Protein AF-A0AAD3H7G4-F1 (afdb_monomer_lite)

pLDDT: mean 79.3, std 11.31, range [32.84, 91.38]

Radius of gyration: 21.78 Å; chains: 1; bounding box: 49×34×80 Å

Sequence (247 aa):
MATEASNLLNKENIDAVKEKAEKVAHQAMLYAQSVANGNASIRTAALVAGIFLCLNTLSTFMSDLFSFHINAAIIDIYGFFVGASAIVMESDREAVPYADKLRGILGKNVGLVRTVTGRGLFYCVAASLQLSSTTVRSNIIGYIVFAIGVLYIVLGNMAHKKFKNIRNKKFSERQVKNMFAKYDKDDSNRLEFEEFQLLMKDLDVKLTVQESELMYLSIDTDMKHGITLDEFQEFWLNSPALDTFTV

Secondary structure (DSSP, 8-state):
-HHHHHHHHHHHHHHHHHHHHHHHHHHHHHHHHHHHTT-S-HHHHHHHHHHHHHHHHHHHHHHHHHTT-HHHHHHHHHHHHHHHHHHHHHS-TTT-TTHHHHHHHHHHH-GGGGSHHHHHHHHHHHHHHHHTSS-HHHHHHHHHHHHHHHHHHHHHHHHHHHHHHHHTSPPPHHHHHHHHHHH--S--SEE-HHHHHHHHHHTT----HHHHHHHHHHH-TT-SSSEEHHHHHHHHH--SSSTTS--

Organism: NCBI:txid426638

Structure (mmCIF, N/CA/C/O backbone):
data_AF-A0AAD3H7G4-F1
#
_entry.id   AF-A0AAD3H7G4-F1
#
loop_
_atom_site.group_PDB
_atom_site.id
_atom_site.type_symbol
_atom_site.label_atom_id
_atom_site.label_alt_id
_atom_site.label_comp_id
_atom_site.label_asym_id
_atom_site.label_entity_id
_atom_site.label_seq_id
_atom_site.pdbx_PDB_ins_code
_atom_site.Cartn_x
_atom_site.Cartn_y
_atom_site.Cartn_z
_atom_site.occupancy
_atom_site.B_iso_or_equiv
_atom_site.auth_seq_id
_atom_site.auth_comp_id
_atom_site.auth_asym_id
_atom_site.auth_atom_id
_atom_site.pdbx_PDB_model_num
ATOM 1 N N . MET A 1 1 ? 3.469 -18.010 -51.960 1.00 55.31 1 MET A N 1
ATOM 2 C CA . MET A 1 1 ? 2.595 -18.866 -51.124 1.00 55.31 1 MET A CA 1
ATOM 3 C C . MET A 1 1 ? 3.125 -19.055 -49.701 1.00 55.31 1 MET A C 1
ATOM 5 O O . MET A 1 1 ? 2.438 -18.621 -48.791 1.00 55.31 1 MET A O 1
ATOM 9 N N . ALA A 1 2 ? 4.329 -19.598 -49.461 1.00 56.38 2 ALA A N 1
ATOM 10 C CA . ALA A 1 2 ? 4.848 -19.764 -48.086 1.00 56.38 2 ALA A CA 1
ATOM 11 C C . ALA A 1 2 ? 5.096 -18.431 -47.332 1.00 56.38 2 ALA A C 1
ATOM 13 O O . ALA A 1 2 ? 4.812 -18.329 -46.143 1.00 56.38 2 ALA A O 1
ATOM 14 N N . THR A 1 3 ? 5.559 -17.391 -48.033 1.00 58.31 3 THR A N 1
ATOM 15 C CA . THR A 1 3 ? 5.888 -16.070 -47.457 1.00 58.31 3 THR A CA 1
ATOM 16 C C . THR A 1 3 ? 4.656 -15.214 -47.124 1.00 58.31 3 THR A C 1
ATOM 18 O O . THR A 1 3 ? 4.685 -14.413 -46.198 1.00 58.31 3 THR A O 1
ATOM 21 N N . GLU A 1 4 ? 3.549 -15.383 -47.851 1.00 58.06 4 GLU A N 1
ATOM 22 C CA . GLU A 1 4 ? 2.277 -14.703 -47.548 1.00 58.06 4 GLU A CA 1
ATOM 23 C C . GLU A 1 4 ? 1.584 -15.330 -46.342 1.00 58.06 4 GLU A C 1
ATOM 25 O O . GLU A 1 4 ? 1.113 -14.606 -45.471 1.00 58.06 4 GLU A O 1
ATOM 30 N N . ALA A 1 5 ? 1.591 -16.663 -46.243 1.00 58.34 5 ALA A N 1
ATOM 31 C CA . ALA A 1 5 ? 1.026 -17.369 -45.098 1.00 58.34 5 ALA A CA 1
ATOM 32 C C . ALA A 1 5 ? 1.770 -17.038 -43.789 1.00 58.34 5 ALA A C 1
ATOM 34 O O . ALA A 1 5 ? 1.124 -16.825 -42.765 1.00 58.34 5 ALA A O 1
ATOM 35 N N . SER A 1 6 ? 3.107 -16.911 -43.813 1.00 58.12 6 SER A N 1
ATOM 36 C CA . SER A 1 6 ? 3.868 -16.502 -42.620 1.00 58.12 6 SER A CA 1
ATOM 37 C C . SER A 1 6 ? 3.619 -15.041 -42.231 1.00 58.12 6 SER A C 1
ATOM 39 O O . SER A 1 6 ? 3.571 -14.724 -41.045 1.00 58.12 6 SER A O 1
ATOM 41 N N . ASN A 1 7 ? 3.433 -14.148 -43.208 1.00 61.53 7 ASN A N 1
ATOM 42 C CA . ASN A 1 7 ? 3.123 -12.739 -42.950 1.00 61.53 7 ASN A CA 1
ATOM 43 C C . ASN A 1 7 ? 1.709 -12.543 -42.391 1.00 61.53 7 ASN A C 1
ATOM 45 O O . ASN A 1 7 ? 1.517 -11.688 -41.529 1.00 61.53 7 ASN A O 1
ATOM 49 N N . LEU A 1 8 ? 0.738 -13.341 -42.840 1.00 61.72 8 LEU A N 1
ATOM 50 C CA . LEU A 1 8 ? -0.630 -13.322 -42.318 1.00 61.72 8 LEU A CA 1
ATOM 51 C C . LEU A 1 8 ? -0.690 -13.856 -40.879 1.00 61.72 8 LEU A C 1
ATOM 53 O O . LEU A 1 8 ? -1.258 -13.184 -40.024 1.00 61.72 8 LEU A O 1
ATOM 57 N N . LEU A 1 9 ? -0.003 -14.968 -40.586 1.00 60.81 9 LEU A N 1
ATOM 58 C CA . LEU A 1 9 ? 0.138 -15.503 -39.222 1.00 60.81 9 LEU A CA 1
ATOM 59 C C . LEU A 1 9 ? 0.828 -14.514 -38.268 1.00 60.81 9 LEU A C 1
ATOM 61 O O . LEU A 1 9 ? 0.449 -14.395 -37.105 1.00 60.81 9 LEU A O 1
ATOM 65 N N . ASN A 1 10 ? 1.837 -13.780 -38.744 1.00 70.44 10 ASN A N 1
ATOM 66 C CA . ASN A 1 10 ? 2.519 -12.774 -37.929 1.00 70.44 10 ASN A CA 1
ATOM 67 C C . ASN A 1 10 ? 1.616 -11.561 -37.648 1.00 70.44 10 ASN A C 1
ATOM 69 O O . ASN A 1 10 ? 1.610 -11.033 -36.540 1.00 70.44 10 ASN A O 1
ATOM 73 N N . LYS A 1 11 ? 0.820 -11.139 -38.635 1.00 73.56 11 LYS A N 1
ATOM 74 C CA . LYS A 1 11 ? -0.102 -10.007 -38.498 1.00 73.56 11 LYS A CA 1
ATOM 75 C C . LYS A 1 11 ? -1.258 -10.325 -37.547 1.00 73.56 11 LYS A C 1
ATOM 77 O O . LYS A 1 11 ? -1.533 -9.533 -36.657 1.00 73.56 11 LYS A O 1
ATOM 82 N N . GLU A 1 12 ? -1.842 -11.515 -37.663 1.00 74.94 12 GLU A N 1
ATOM 83 C CA . GLU A 1 12 ? -2.910 -11.993 -36.778 1.00 74.94 12 GLU A CA 1
ATOM 84 C C . GLU A 1 12 ? -2.428 -12.133 -35.321 1.00 74.94 12 GLU A C 1
ATOM 86 O O . GLU A 1 12 ? -3.116 -11.711 -34.393 1.00 74.94 12 GLU A O 1
ATOM 91 N N . ASN A 1 13 ? -1.193 -12.608 -35.108 1.00 73.75 13 ASN A N 1
ATOM 92 C CA . ASN A 1 13 ? -0.573 -12.635 -33.780 1.00 73.75 13 ASN A CA 1
ATOM 93 C C . ASN A 1 13 ? -0.318 -11.229 -33.213 1.00 73.75 13 ASN A C 1
ATOM 95 O O . ASN A 1 13 ? -0.536 -11.003 -32.023 1.00 73.75 13 ASN A O 1
ATOM 99 N N . ILE A 1 14 ? 0.133 -10.276 -34.036 1.00 71.81 14 ILE A N 1
ATOM 100 C CA . ILE A 1 14 ? 0.351 -8.884 -33.610 1.00 71.81 14 ILE A CA 1
ATOM 101 C C . ILE A 1 14 ? -0.980 -8.214 -33.249 1.00 71.81 14 ILE A C 1
ATOM 103 O O . ILE A 1 14 ? -1.057 -7.535 -32.224 1.00 71.81 14 ILE A O 1
ATOM 107 N N . ASP A 1 15 ? -2.029 -8.436 -34.040 1.00 81.38 15 ASP A N 1
ATOM 108 C CA . ASP A 1 15 ? -3.359 -7.876 -33.797 1.00 81.38 15 ASP A CA 1
ATOM 109 C C . ASP A 1 15 ? -4.004 -8.490 -32.542 1.00 81.38 15 ASP A C 1
ATOM 111 O O . ASP A 1 15 ? -4.525 -7.755 -31.703 1.00 81.38 15 ASP A O 1
ATOM 115 N N . ALA A 1 16 ? -3.861 -9.802 -32.324 1.00 75.38 16 ALA A N 1
ATOM 116 C CA . ALA A 1 16 ? -4.315 -10.466 -31.099 1.00 75.38 16 ALA A CA 1
ATOM 117 C C . ALA A 1 16 ? -3.563 -9.975 -29.846 1.00 75.38 16 ALA A C 1
ATOM 119 O O . ALA A 1 16 ? -4.162 -9.775 -28.784 1.00 75.38 16 ALA A O 1
ATOM 120 N N . VAL A 1 17 ? -2.249 -9.742 -29.953 1.00 68.62 17 VAL A N 1
ATOM 121 C CA . VAL A 1 17 ? -1.444 -9.151 -28.870 1.00 68.62 17 VAL A CA 1
ATOM 122 C C . VAL A 1 17 ? -1.884 -7.716 -28.591 1.00 68.62 17 VAL A C 1
ATOM 124 O O . VAL A 1 17 ? -2.004 -7.335 -27.425 1.00 68.62 17 VAL A O 1
ATOM 127 N N . LYS A 1 18 ? -2.170 -6.933 -29.635 1.00 73.38 18 LYS A N 1
ATOM 128 C CA . LYS A 1 18 ? -2.639 -5.552 -29.506 1.00 73.38 18 LYS A CA 1
ATOM 129 C C . LYS A 1 18 ? -4.027 -5.478 -28.869 1.00 73.38 18 LYS A C 1
ATOM 131 O O . LYS A 1 18 ? -4.214 -4.702 -27.939 1.00 73.38 18 LYS A O 1
ATOM 136 N N . GLU A 1 19 ? -4.961 -6.331 -29.281 1.00 80.94 19 GLU A N 1
ATOM 137 C CA . GLU A 1 19 ? -6.304 -6.413 -28.694 1.00 80.94 19 GLU A CA 1
ATOM 138 C C . GLU A 1 19 ? -6.245 -6.826 -27.215 1.00 80.94 19 GLU A C 1
ATOM 140 O O . GLU A 1 19 ? -6.922 -6.250 -26.358 1.00 80.94 19 GLU A O 1
ATOM 145 N N . LYS A 1 20 ? -5.388 -7.799 -26.881 1.00 72.75 20 LYS A N 1
ATOM 146 C CA . LYS A 1 20 ? -5.163 -8.207 -25.490 1.00 72.75 20 LYS A CA 1
ATOM 147 C C . LYS A 1 20 ? -4.540 -7.073 -24.672 1.00 72.75 20 LYS A C 1
ATOM 149 O O . LYS A 1 20 ? -4.952 -6.860 -23.534 1.00 72.75 20 LYS A O 1
ATOM 154 N N . ALA A 1 21 ? -3.602 -6.321 -25.247 1.00 63.81 21 ALA A N 1
ATOM 155 C CA . ALA A 1 21 ? -3.001 -5.153 -24.608 1.00 63.81 21 ALA A CA 1
ATOM 156 C C . ALA A 1 21 ? -4.021 -4.022 -24.385 1.00 63.81 21 ALA A C 1
ATOM 158 O O . ALA A 1 21 ? -4.047 -3.441 -23.302 1.00 63.81 21 ALA A O 1
ATOM 159 N N . GLU A 1 22 ? -4.901 -3.749 -25.351 1.00 72.00 22 GLU A N 1
ATOM 160 C CA . GLU A 1 22 ? -5.971 -2.749 -25.226 1.00 72.00 22 GLU A CA 1
ATOM 161 C C . GLU A 1 22 ? -6.999 -3.143 -24.159 1.00 72.00 22 GLU A C 1
ATOM 163 O O . GLU A 1 22 ? -7.382 -2.312 -23.334 1.00 72.00 22 GLU A O 1
ATOM 168 N N . LYS A 1 23 ? -7.387 -4.423 -24.095 1.00 76.00 23 LYS A N 1
ATOM 169 C CA . LYS A 1 23 ? -8.263 -4.948 -23.034 1.00 76.00 23 LYS A CA 1
ATOM 170 C C . LYS A 1 23 ? -7.640 -4.788 -21.647 1.00 76.00 23 LYS A C 1
ATOM 172 O O . LYS A 1 23 ? -8.317 -4.334 -20.725 1.00 76.00 23 LYS A O 1
ATOM 177 N N . VAL A 1 24 ? -6.354 -5.112 -21.504 1.00 67.44 24 VAL A N 1
ATOM 178 C CA . VAL A 1 24 ? -5.611 -4.930 -20.246 1.00 67.44 24 VAL A CA 1
ATOM 179 C C . VAL A 1 24 ? -5.505 -3.447 -19.881 1.00 67.44 24 VAL A C 1
ATOM 181 O O . VAL A 1 24 ? -5.742 -3.086 -18.730 1.00 67.44 24 VAL A O 1
ATOM 184 N N . ALA A 1 25 ? -5.221 -2.572 -20.848 1.00 62.03 25 ALA A N 1
ATOM 185 C CA . ALA A 1 25 ? -5.153 -1.130 -20.626 1.00 62.03 25 ALA A CA 1
ATOM 186 C C . ALA A 1 25 ? -6.509 -0.547 -20.194 1.00 62.03 25 ALA A C 1
ATOM 188 O O . ALA A 1 25 ? -6.569 0.262 -19.269 1.00 62.03 25 ALA A O 1
ATOM 189 N N . HIS A 1 26 ? -7.606 -0.992 -20.810 1.00 71.50 26 HIS A N 1
ATOM 190 C CA . HIS A 1 26 ? -8.953 -0.563 -20.444 1.00 71.50 26 HIS A CA 1
ATOM 191 C C . HIS A 1 26 ? -9.334 -1.019 -19.029 1.00 71.50 26 HIS A C 1
ATOM 193 O O . HIS A 1 26 ? -9.834 -0.221 -18.237 1.00 71.50 26 HIS A O 1
ATOM 199 N N . GLN A 1 27 ? -9.032 -2.271 -18.671 1.00 74.44 27 GLN A N 1
ATOM 200 C CA . GLN A 1 27 ? -9.229 -2.771 -17.307 1.00 74.44 27 GLN A CA 1
ATOM 201 C C . GLN A 1 27 ? -8.389 -1.995 -16.285 1.00 74.44 27 GLN A C 1
ATOM 203 O O . GLN A 1 27 ? -8.905 -1.619 -15.233 1.00 74.44 27 GLN A O 1
ATOM 208 N N . ALA A 1 28 ? -7.132 -1.687 -16.610 1.00 63.31 28 ALA A N 1
ATOM 209 C CA . ALA A 1 28 ? -6.271 -0.868 -15.762 1.00 63.31 28 ALA A CA 1
ATOM 210 C C . ALA A 1 28 ? -6.824 0.557 -15.577 1.00 63.31 28 ALA A C 1
ATOM 212 O O . ALA A 1 28 ? -6.760 1.098 -14.476 1.00 63.31 28 ALA A O 1
ATOM 213 N N . MET A 1 29 ? -7.415 1.152 -16.618 1.00 66.88 29 MET A N 1
ATOM 214 C CA . MET A 1 29 ? -8.034 2.479 -16.548 1.00 66.88 29 MET A CA 1
ATOM 215 C C . MET A 1 29 ? -9.307 2.484 -15.692 1.00 66.88 29 MET A C 1
ATOM 217 O O . MET A 1 29 ? -9.467 3.365 -14.848 1.00 66.88 29 MET A O 1
ATOM 221 N N . LEU A 1 30 ? -10.189 1.492 -15.862 1.00 76.06 30 LEU A N 1
ATOM 222 C CA . LEU A 1 30 ? -11.378 1.326 -15.016 1.00 76.06 30 LEU A CA 1
ATOM 223 C C . LEU A 1 30 ? -10.986 1.125 -13.551 1.00 76.06 30 LEU A C 1
ATOM 225 O O . LEU A 1 30 ? -11.585 1.722 -12.654 1.00 76.06 30 LEU A O 1
ATOM 229 N N . TYR A 1 31 ? -9.934 0.341 -13.313 1.00 67.12 31 TYR A N 1
ATOM 230 C CA . TYR A 1 31 ? -9.382 0.153 -11.983 1.00 67.12 31 TYR A CA 1
ATOM 231 C C . TYR A 1 31 ? -8.822 1.463 -11.415 1.00 67.12 31 TYR A C 1
ATOM 233 O O . TYR A 1 31 ? -9.210 1.864 -10.321 1.00 67.12 31 TYR A O 1
ATOM 241 N N . ALA A 1 32 ? -8.009 2.200 -12.173 1.00 63.12 32 ALA A N 1
ATOM 242 C CA . ALA A 1 3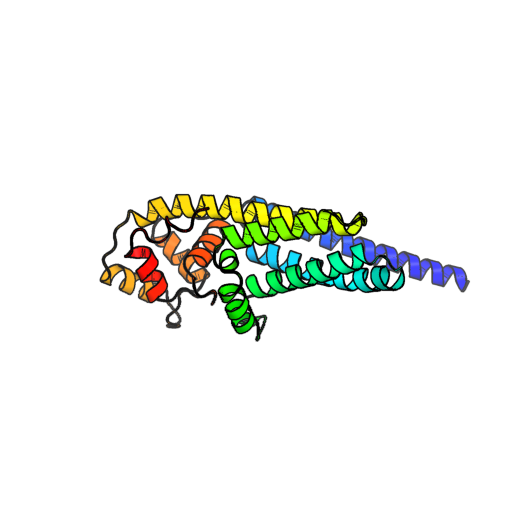2 ? -7.485 3.503 -11.761 1.00 63.12 32 ALA A CA 1
ATOM 243 C C . ALA A 1 32 ? -8.606 4.510 -11.444 1.00 63.12 32 ALA A C 1
ATOM 245 O O . ALA A 1 32 ? -8.515 5.249 -10.466 1.00 63.12 32 ALA A O 1
ATOM 246 N N . GLN A 1 33 ? -9.699 4.499 -12.211 1.00 71.81 33 GLN A N 1
ATOM 247 C CA . GLN A 1 33 ? -10.875 5.321 -11.932 1.00 71.81 33 GLN A CA 1
ATOM 248 C C . GLN A 1 33 ? -11.608 4.863 -10.661 1.00 71.81 33 GLN A C 1
ATOM 250 O O . GLN A 1 33 ? -12.034 5.692 -9.860 1.00 71.81 33 GLN A O 1
ATOM 255 N N . SER A 1 34 ? -11.722 3.554 -10.427 1.00 70.88 34 SER A N 1
ATOM 256 C CA . SER A 1 34 ? -12.302 3.015 -9.190 1.00 70.88 34 SER A CA 1
ATOM 257 C C . SER A 1 34 ? -11.449 3.320 -7.950 1.00 70.88 34 SER A C 1
ATOM 259 O O . SER A 1 34 ? -12.000 3.583 -6.880 1.00 70.88 34 SER A O 1
ATOM 261 N N . VAL A 1 35 ? -10.122 3.379 -8.113 1.00 70.81 35 VAL A N 1
ATOM 262 C CA . VAL A 1 35 ? -9.171 3.855 -7.101 1.00 70.81 35 VAL A CA 1
ATOM 263 C C . VAL A 1 35 ? -9.379 5.354 -6.875 1.00 70.81 35 VAL A C 1
ATOM 265 O O . VAL A 1 35 ? -9.522 5.773 -5.734 1.00 70.81 35 VAL A O 1
ATOM 268 N N . ALA A 1 36 ? -9.494 6.171 -7.923 1.00 66.75 36 ALA A N 1
ATOM 269 C CA . ALA A 1 36 ? -9.757 7.607 -7.772 1.00 66.75 36 ALA A CA 1
ATOM 270 C C . ALA A 1 36 ? -11.098 7.902 -7.069 1.00 66.75 36 ALA A C 1
ATOM 272 O O . ALA A 1 36 ? -11.210 8.870 -6.322 1.00 66.75 36 ALA A O 1
ATOM 273 N N . ASN A 1 37 ? -12.098 7.041 -7.269 1.00 74.56 37 ASN A N 1
ATOM 274 C CA . ASN A 1 37 ? -13.409 7.144 -6.629 1.00 74.56 37 ASN A CA 1
ATOM 275 C C . ASN A 1 37 ? -13.448 6.580 -5.193 1.00 74.56 37 ASN A C 1
ATOM 277 O O . ASN A 1 37 ? -14.503 6.622 -4.562 1.00 74.56 37 ASN A O 1
ATOM 281 N N . GLY A 1 38 ? -12.342 6.032 -4.673 1.00 73.31 38 GLY A N 1
ATOM 282 C CA . GLY A 1 38 ? -12.262 5.476 -3.316 1.00 73.31 38 GLY A CA 1
ATOM 283 C C . GLY A 1 38 ? -12.901 4.093 -3.131 1.00 73.31 38 GLY A C 1
ATOM 284 O O . GLY A 1 38 ? -12.993 3.609 -2.002 1.00 73.31 38 GLY A O 1
ATOM 285 N N . ASN A 1 39 ? -13.333 3.446 -4.218 1.00 76.31 39 ASN A N 1
ATOM 286 C CA . ASN A 1 39 ? -14.034 2.157 -4.188 1.00 76.31 39 ASN A CA 1
ATOM 287 C C . ASN A 1 39 ? -13.105 0.950 -4.370 1.00 76.31 39 ASN A C 1
ATOM 289 O O . ASN A 1 39 ? -13.551 -0.181 -4.200 1.00 76.31 39 ASN A O 1
ATOM 293 N N . ALA A 1 40 ? -11.840 1.176 -4.728 1.00 78.50 40 ALA A N 1
ATOM 294 C CA . ALA A 1 40 ? -10.866 0.114 -4.944 1.00 78.50 40 ALA A CA 1
ATOM 295 C C . ALA A 1 40 ? -9.667 0.214 -4.007 1.00 78.50 40 ALA A C 1
ATOM 297 O O . ALA A 1 40 ? -9.230 1.305 -3.632 1.00 78.50 40 ALA A O 1
ATOM 298 N N . SER A 1 41 ? -9.135 -0.964 -3.691 1.00 84.12 41 SER A N 1
ATOM 299 C CA . SER A 1 41 ? -8.014 -1.182 -2.789 1.00 84.12 41 SER A CA 1
ATOM 300 C C . SER A 1 41 ? -6.747 -0.474 -3.268 1.00 84.12 41 SER A C 1
ATOM 302 O O . SER A 1 41 ? -6.245 -0.726 -4.371 1.00 84.12 41 SER A O 1
ATOM 304 N N . ILE A 1 42 ? -6.182 0.396 -2.433 1.00 83.06 42 ILE A N 1
ATOM 305 C CA . ILE A 1 42 ? -4.897 1.025 -2.764 1.00 83.06 42 ILE A CA 1
ATOM 306 C C . ILE A 1 42 ? -3.748 0.015 -2.650 1.00 83.06 42 ILE A C 1
ATOM 308 O O . ILE A 1 42 ? -2.796 0.072 -3.432 1.00 83.06 42 ILE A O 1
ATOM 312 N N . ARG A 1 43 ? -3.894 -0.975 -1.760 1.00 85.19 43 ARG A N 1
ATOM 313 C CA . ARG A 1 43 ? -2.945 -2.083 -1.587 1.00 85.19 43 ARG A CA 1
ATOM 314 C C . ARG A 1 43 ? -2.832 -2.922 -2.852 1.00 85.19 43 ARG A C 1
ATOM 316 O O . ARG A 1 43 ? -1.736 -3.172 -3.343 1.00 85.19 43 ARG A O 1
ATOM 323 N N . THR A 1 44 ? -3.971 -3.284 -3.441 1.00 85.19 44 THR A N 1
ATOM 324 C CA . THR A 1 44 ? -3.996 -4.060 -4.689 1.00 85.19 44 THR A CA 1
ATOM 325 C C . THR A 1 44 ? -3.361 -3.275 -5.843 1.00 85.19 44 THR A C 1
ATOM 327 O O . THR A 1 44 ? -2.625 -3.845 -6.647 1.00 85.19 44 THR A O 1
ATOM 330 N N . ALA A 1 45 ? -3.556 -1.950 -5.891 1.00 86.88 45 ALA A N 1
ATOM 331 C CA . ALA A 1 45 ? -2.895 -1.095 -6.879 1.00 86.88 45 ALA A CA 1
ATOM 332 C C . ALA A 1 45 ? -1.363 -1.115 -6.720 1.00 86.88 45 ALA A C 1
ATOM 334 O O . ALA A 1 45 ? -0.636 -1.287 -7.700 1.00 86.88 45 ALA A O 1
ATOM 335 N N . ALA A 1 46 ? -0.882 -0.973 -5.483 1.00 87.44 46 ALA A N 1
ATOM 336 C CA . ALA A 1 46 ? 0.538 -0.997 -5.149 1.00 87.44 46 ALA A CA 1
ATOM 337 C C . ALA A 1 46 ? 1.180 -2.373 -5.393 1.00 87.44 46 ALA A C 1
ATOM 339 O O . ALA A 1 46 ? 2.282 -2.442 -5.938 1.00 87.44 46 ALA A O 1
ATOM 340 N N . LEU A 1 47 ? 0.471 -3.463 -5.087 1.00 89.19 47 LEU A N 1
ATOM 341 C CA . LEU A 1 47 ? 0.898 -4.831 -5.377 1.00 89.19 47 LEU A CA 1
ATOM 342 C C . LEU A 1 47 ? 1.081 -5.048 -6.883 1.00 89.19 47 LEU A C 1
ATOM 344 O O . LEU A 1 47 ? 2.135 -5.505 -7.325 1.00 89.19 47 LEU A O 1
ATOM 348 N N . VAL A 1 48 ? 0.073 -4.680 -7.679 1.00 88.56 48 VAL A N 1
ATOM 349 C CA . VAL A 1 48 ? 0.120 -4.801 -9.141 1.00 88.56 48 VAL A CA 1
ATOM 350 C C . VAL A 1 48 ? 1.260 -3.958 -9.713 1.00 88.56 48 VAL A C 1
ATOM 352 O O . VAL A 1 48 ? 2.039 -4.456 -10.526 1.00 88.56 48 VAL A O 1
ATOM 355 N N . ALA A 1 49 ? 1.416 -2.714 -9.252 1.00 87.19 49 ALA A N 1
ATOM 356 C CA . ALA A 1 49 ? 2.522 -1.855 -9.664 1.00 87.19 49 ALA A CA 1
ATOM 357 C C . ALA A 1 49 ? 3.893 -2.454 -9.300 1.00 87.19 49 ALA A C 1
ATOM 359 O O . ALA A 1 49 ? 4.801 -2.429 -10.130 1.00 87.19 49 ALA A O 1
ATOM 360 N N . GLY A 1 50 ? 4.030 -3.051 -8.111 1.00 88.94 50 GLY A N 1
ATOM 361 C CA . GLY A 1 50 ? 5.241 -3.753 -7.678 1.00 88.94 50 GLY A CA 1
ATOM 362 C C . GLY A 1 50 ? 5.591 -4.951 -8.565 1.00 88.94 50 GLY A C 1
ATOM 363 O O . GLY A 1 50 ? 6.746 -5.104 -8.960 1.00 88.94 50 GLY A O 1
ATOM 364 N N . ILE A 1 51 ? 4.594 -5.756 -8.953 1.00 90.12 51 ILE A N 1
ATOM 365 C CA . ILE A 1 51 ? 4.774 -6.885 -9.884 1.00 90.12 51 ILE A CA 1
ATOM 366 C C . ILE A 1 51 ? 5.237 -6.387 -11.254 1.00 90.12 51 ILE A C 1
ATOM 368 O O . ILE A 1 51 ? 6.235 -6.882 -11.783 1.00 90.12 51 ILE A O 1
ATOM 372 N N . PHE A 1 52 ? 4.549 -5.392 -11.822 1.00 88.50 52 PHE A N 1
ATOM 373 C CA . PHE A 1 52 ? 4.941 -4.811 -13.108 1.00 88.50 52 PHE A CA 1
ATOM 374 C C . PHE A 1 52 ? 6.350 -4.228 -13.068 1.00 88.50 52 PHE A C 1
ATOM 376 O O . PHE A 1 52 ? 7.116 -4.415 -14.014 1.00 88.50 52 PHE A O 1
ATOM 383 N N . LEU A 1 53 ? 6.704 -3.567 -11.967 1.00 88.56 53 LEU A N 1
ATOM 384 C CA . LEU A 1 53 ? 8.033 -3.025 -11.755 1.00 88.56 53 LEU A CA 1
ATOM 385 C C . LEU A 1 53 ? 9.099 -4.130 -11.772 1.00 88.56 53 LEU A C 1
ATOM 387 O O . LEU A 1 53 ? 10.047 -4.023 -12.547 1.00 88.56 53 LEU A O 1
ATOM 391 N N . CYS A 1 54 ? 8.918 -5.208 -11.002 1.00 91.12 54 CYS A N 1
ATOM 392 C CA . CYS A 1 54 ? 9.847 -6.343 -10.992 1.00 91.12 54 CYS A CA 1
ATOM 393 C C . CYS A 1 54 ? 10.013 -6.986 -12.371 1.00 91.12 54 CYS A C 1
ATOM 395 O O . CYS A 1 54 ? 11.130 -7.306 -12.773 1.00 91.12 54 CYS A O 1
ATOM 397 N N . LEU A 1 55 ? 8.910 -7.193 -13.096 1.00 90.06 55 LEU A N 1
ATOM 398 C CA . LEU A 1 55 ? 8.956 -7.793 -14.430 1.00 90.06 55 LEU A CA 1
ATOM 399 C C . LEU A 1 55 ? 9.674 -6.882 -15.431 1.00 90.06 55 LEU A C 1
ATOM 401 O O . LEU A 1 55 ? 10.475 -7.364 -16.234 1.00 90.06 55 LEU A O 1
ATOM 405 N N . ASN A 1 56 ? 9.416 -5.573 -15.368 1.00 87.44 56 ASN A N 1
ATOM 406 C CA . ASN A 1 56 ? 10.074 -4.607 -16.237 1.00 87.44 56 ASN A CA 1
ATOM 407 C C . ASN A 1 56 ? 11.579 -4.561 -15.972 1.00 87.44 56 ASN A C 1
ATOM 409 O O . ASN A 1 56 ? 12.346 -4.727 -16.916 1.00 87.44 56 ASN A O 1
ATOM 413 N N . THR A 1 57 ? 11.997 -4.391 -14.714 1.00 89.50 57 THR A N 1
ATOM 414 C CA . THR A 1 57 ? 13.423 -4.273 -14.375 1.00 89.50 57 THR A CA 1
ATOM 415 C C . THR A 1 57 ? 14.187 -5.558 -14.635 1.00 89.50 57 THR A C 1
ATOM 417 O O . THR A 1 57 ? 15.315 -5.504 -15.107 1.00 89.50 57 THR A O 1
ATOM 420 N N . LEU A 1 58 ? 13.576 -6.727 -14.427 1.00 90.25 58 LEU A N 1
ATOM 421 C CA . LEU A 1 58 ? 14.199 -7.996 -14.799 1.00 90.25 58 LEU A CA 1
ATOM 422 C C . LEU A 1 58 ? 14.420 -8.100 -16.318 1.00 90.25 58 LEU A C 1
ATOM 424 O O . LEU A 1 58 ? 15.455 -8.599 -16.762 1.00 90.25 58 LEU A O 1
ATOM 428 N N . SER A 1 59 ? 13.462 -7.619 -17.116 1.00 86.94 59 SER A N 1
ATOM 429 C CA . SER A 1 59 ? 13.560 -7.636 -18.577 1.00 86.94 59 SER A CA 1
ATOM 430 C C . SER A 1 59 ? 14.579 -6.631 -19.117 1.00 86.94 59 SER A C 1
ATOM 432 O O . SER A 1 59 ? 15.243 -6.936 -20.109 1.00 86.94 59 SER A O 1
ATOM 434 N N . THR A 1 60 ? 14.678 -5.436 -18.530 1.00 87.06 60 THR A N 1
ATOM 435 C CA . THR A 1 60 ? 15.598 -4.383 -18.993 1.00 87.06 60 THR A CA 1
ATOM 436 C C . THR A 1 60 ? 17.018 -4.604 -18.492 1.00 87.06 60 THR A C 1
ATOM 438 O O . THR A 1 60 ? 17.957 -4.398 -19.260 1.00 87.06 60 THR A O 1
ATOM 441 N N . PHE A 1 61 ? 17.180 -5.176 -17.295 1.00 90.31 61 PHE A N 1
ATOM 442 C CA . PHE A 1 61 ? 18.485 -5.399 -16.677 1.00 90.31 61 PHE A CA 1
ATOM 443 C C . PHE A 1 61 ? 19.435 -6.181 -17.583 1.00 90.31 61 PHE A C 1
ATOM 445 O O . PHE A 1 61 ? 20.589 -5.798 -17.751 1.00 90.31 61 PHE A O 1
ATOM 452 N N . MET A 1 62 ? 18.952 -7.256 -18.214 1.00 88.38 62 MET A N 1
ATOM 453 C CA . MET A 1 62 ? 19.782 -8.065 -19.112 1.00 88.38 62 MET A CA 1
ATOM 454 C C . MET A 1 62 ? 20.259 -7.272 -20.333 1.00 88.38 62 MET A C 1
ATOM 456 O O . MET A 1 62 ? 21.410 -7.407 -20.746 1.00 88.38 62 MET A O 1
ATOM 460 N N . SER A 1 63 ? 19.388 -6.432 -20.897 1.00 87.50 63 SER A N 1
ATOM 461 C CA . SER A 1 63 ? 19.727 -5.563 -22.026 1.00 87.50 63 SER A CA 1
ATOM 462 C C . SER A 1 63 ? 20.763 -4.518 -21.620 1.00 87.50 63 SER A C 1
ATOM 464 O O . SER A 1 63 ? 21.764 -4.334 -22.317 1.00 87.50 63 SER A O 1
ATOM 466 N N . ASP A 1 64 ? 20.554 -3.867 -20.479 1.00 88.00 64 ASP A N 1
ATOM 467 C CA . ASP A 1 64 ? 21.405 -2.774 -20.010 1.00 88.00 64 ASP A CA 1
ATOM 468 C C . ASP A 1 64 ? 22.769 -3.280 -19.529 1.00 88.00 64 ASP A C 1
ATOM 470 O O . ASP A 1 64 ? 23.793 -2.633 -19.773 1.00 88.00 64 ASP A O 1
ATOM 474 N N . LEU A 1 65 ? 22.807 -4.481 -18.943 1.00 89.25 65 LEU A N 1
ATOM 475 C CA . LEU A 1 65 ? 24.035 -5.164 -18.545 1.00 89.25 65 LEU A CA 1
ATOM 476 C C . LEU A 1 65 ? 24.917 -5.497 -19.756 1.00 89.25 65 LEU A C 1
ATOM 478 O O . LEU A 1 65 ? 26.105 -5.177 -19.751 1.00 89.25 65 LEU A O 1
ATOM 482 N N . PHE A 1 66 ? 24.354 -6.103 -20.808 1.00 90.31 66 PHE A N 1
ATOM 483 C CA . PHE A 1 66 ? 25.121 -6.460 -22.010 1.00 90.31 66 PHE A CA 1
ATOM 484 C C . PHE A 1 66 ? 25.455 -5.263 -22.903 1.00 90.31 66 PHE A 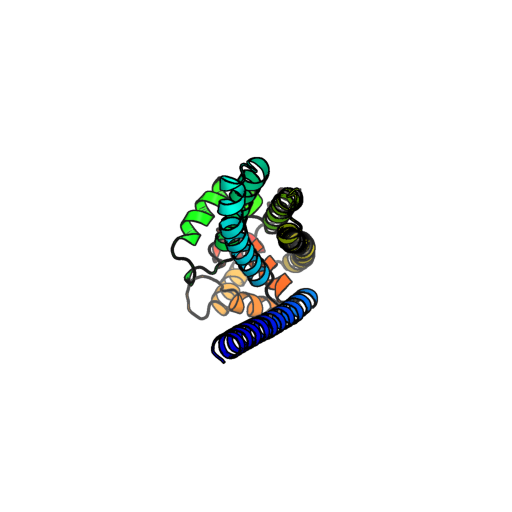C 1
ATOM 486 O O . PHE A 1 66 ? 26.465 -5.288 -23.604 1.00 90.31 66 PHE A O 1
ATOM 493 N N . SER A 1 67 ? 24.651 -4.200 -22.848 1.00 88.62 67 SER A N 1
ATOM 494 C CA . SER A 1 67 ? 24.921 -2.945 -23.563 1.00 88.62 67 SER A CA 1
ATOM 495 C C . SER A 1 67 ? 25.921 -2.038 -22.827 1.00 88.62 67 SER A C 1
ATOM 497 O O . SER A 1 67 ? 26.188 -0.929 -23.281 1.00 88.62 67 SER A O 1
ATOM 499 N N . PHE A 1 68 ? 26.479 -2.492 -21.694 1.00 89.06 68 PHE A N 1
ATOM 500 C CA . PHE A 1 68 ? 27.395 -1.736 -20.827 1.00 89.06 68 PHE A CA 1
ATOM 501 C C . PHE A 1 68 ? 26.818 -0.403 -20.312 1.00 89.06 68 PHE A C 1
ATOM 503 O O . PHE A 1 68 ? 27.555 0.510 -19.927 1.00 89.06 68 PHE A O 1
ATOM 510 N N . HIS A 1 69 ? 25.491 -0.290 -20.227 1.00 87.62 69 HIS A N 1
ATOM 511 C CA . HIS A 1 69 ? 24.801 0.842 -19.612 1.00 87.62 69 HIS A CA 1
ATOM 512 C C . HIS A 1 69 ? 24.718 0.648 -18.092 1.00 87.62 69 HIS A C 1
ATOM 514 O O . HIS A 1 69 ? 23.642 0.494 -17.521 1.00 87.62 69 HIS A O 1
ATOM 520 N N . ILE A 1 70 ? 25.876 0.673 -17.422 1.00 87.81 70 ILE A N 1
ATOM 521 C CA . ILE A 1 70 ? 26.013 0.344 -15.989 1.00 87.81 70 ILE A CA 1
ATOM 522 C C . ILE A 1 70 ? 25.068 1.181 -15.113 1.00 87.81 70 ILE A C 1
ATOM 524 O O . ILE A 1 70 ? 24.449 0.651 -14.197 1.00 87.81 70 ILE A O 1
ATOM 528 N N . ASN A 1 71 ? 24.902 2.470 -15.419 1.00 87.06 71 ASN A N 1
ATOM 529 C CA . ASN A 1 71 ? 23.999 3.345 -14.665 1.00 87.06 71 ASN A CA 1
ATOM 530 C C . ASN A 1 71 ? 22.537 2.872 -14.736 1.00 87.06 71 ASN A C 1
ATOM 532 O O . ASN A 1 71 ? 21.846 2.877 -13.721 1.00 87.06 71 ASN A O 1
ATOM 536 N N . ALA A 1 72 ? 22.077 2.438 -15.911 1.00 85.81 72 ALA A N 1
ATOM 537 C CA . ALA A 1 72 ? 20.722 1.927 -16.097 1.00 85.81 72 ALA A CA 1
ATOM 538 C C . ALA A 1 72 ? 20.553 0.552 -15.427 1.00 85.81 72 ALA A C 1
ATOM 540 O O . ALA A 1 72 ? 19.599 0.352 -14.681 1.00 85.81 72 ALA A O 1
ATOM 541 N N . ALA A 1 73 ? 21.555 -0.326 -15.547 1.00 88.81 73 ALA A N 1
ATOM 542 C CA . ALA A 1 73 ? 21.570 -1.618 -14.861 1.00 88.81 73 ALA A CA 1
ATOM 543 C C . ALA A 1 73 ? 21.513 -1.475 -13.325 1.00 88.81 73 ALA A C 1
ATOM 545 O O . ALA A 1 73 ? 20.847 -2.260 -12.652 1.00 88.81 73 ALA A O 1
ATOM 546 N N . ILE A 1 74 ? 22.169 -0.457 -12.754 1.00 90.00 74 ILE A N 1
ATOM 547 C CA . ILE A 1 74 ? 22.073 -0.147 -11.320 1.00 90.00 74 ILE A CA 1
ATOM 548 C C . ILE A 1 74 ? 20.647 0.286 -10.954 1.00 90.00 74 ILE A C 1
ATOM 550 O O . ILE A 1 74 ? 20.093 -0.228 -9.983 1.00 90.00 74 ILE A O 1
ATOM 554 N N . ILE A 1 75 ? 20.038 1.196 -11.723 1.00 89.38 75 ILE A N 1
ATOM 555 C CA . ILE A 1 75 ? 18.650 1.636 -11.494 1.00 89.38 75 ILE A CA 1
ATOM 556 C C . ILE A 1 75 ? 17.687 0.442 -11.558 1.00 89.38 75 ILE A C 1
ATOM 558 O O . ILE A 1 75 ? 16.793 0.344 -10.719 1.00 89.38 75 ILE A O 1
ATOM 562 N N . ASP A 1 76 ? 17.904 -0.498 -12.478 1.00 88.75 76 ASP A N 1
ATOM 563 C CA . ASP A 1 76 ? 17.093 -1.711 -12.594 1.00 88.75 76 ASP A CA 1
ATOM 564 C C . ASP A 1 76 ? 17.220 -2.631 -11.375 1.00 88.75 76 ASP A C 1
ATOM 566 O O . ASP A 1 76 ? 16.209 -3.142 -10.885 1.00 88.75 76 ASP A O 1
ATOM 570 N N . ILE A 1 77 ? 18.429 -2.789 -10.825 1.00 91.12 77 ILE A N 1
ATOM 571 C CA . ILE A 1 77 ? 18.636 -3.519 -9.565 1.00 91.12 77 ILE A CA 1
ATOM 572 C C . ILE A 1 77 ? 17.823 -2.863 -8.442 1.00 91.12 77 ILE A C 1
ATOM 574 O O . ILE A 1 77 ? 17.078 -3.547 -7.735 1.00 91.12 77 ILE A O 1
ATOM 578 N N . TYR A 1 78 ? 17.918 -1.540 -8.288 1.00 89.69 78 TYR A N 1
ATOM 579 C CA . TYR A 1 78 ? 17.145 -0.817 -7.274 1.00 89.69 78 TYR A CA 1
ATOM 580 C C . TYR A 1 78 ? 15.637 -0.964 -7.490 1.00 89.69 78 TYR A C 1
ATOM 582 O O . TYR A 1 78 ? 14.911 -1.282 -6.547 1.00 89.69 78 TYR A O 1
ATOM 590 N N . GLY A 1 79 ? 15.165 -0.789 -8.724 1.00 89.12 79 GLY A N 1
ATOM 591 C CA . GLY A 1 79 ? 13.754 -0.927 -9.068 1.00 89.12 79 GLY A CA 1
ATOM 592 C C . GLY A 1 79 ? 13.226 -2.337 -8.795 1.00 89.12 79 GLY A C 1
ATOM 593 O O . GLY A 1 79 ? 12.123 -2.483 -8.273 1.00 89.12 79 GLY A O 1
ATOM 594 N N . PHE A 1 80 ? 14.030 -3.379 -9.033 1.00 91.19 80 PHE A N 1
ATOM 595 C CA . PHE A 1 80 ? 13.674 -4.751 -8.663 1.00 91.19 80 PHE A CA 1
ATOM 596 C C . PHE A 1 80 ? 13.468 -4.909 -7.152 1.00 91.19 80 PHE A C 1
ATOM 598 O O . PHE A 1 80 ? 12.454 -5.464 -6.730 1.00 91.19 80 PHE A O 1
ATOM 605 N N . PHE A 1 81 ? 14.387 -4.397 -6.326 1.00 90.25 81 PHE A N 1
ATOM 606 C CA . PHE A 1 81 ? 14.253 -4.481 -4.867 1.00 90.25 81 PHE A CA 1
ATOM 607 C C . PHE A 1 81 ? 13.071 -3.670 -4.330 1.00 90.25 81 PHE A C 1
ATOM 609 O O . PHE A 1 81 ? 12.397 -4.116 -3.399 1.00 90.25 81 PHE A O 1
ATOM 616 N N . VAL A 1 82 ? 12.787 -2.509 -4.921 1.00 88.88 82 VAL A N 1
ATOM 617 C CA . VAL A 1 82 ? 11.601 -1.708 -4.588 1.00 88.88 82 VAL A CA 1
ATOM 618 C C . VAL A 1 82 ? 10.333 -2.476 -4.937 1.00 88.88 82 VAL A C 1
ATOM 620 O O . VAL A 1 82 ? 9.454 -2.596 -4.087 1.00 88.88 82 VAL A O 1
ATOM 623 N N . GLY A 1 83 ? 10.243 -3.025 -6.151 1.00 89.81 83 GLY A N 1
ATOM 624 C CA . GLY A 1 83 ? 9.095 -3.822 -6.579 1.00 89.81 83 GLY A CA 1
ATOM 625 C C . GLY A 1 83 ? 8.885 -5.040 -5.680 1.00 89.81 83 GLY A C 1
ATOM 626 O O . GLY A 1 83 ? 7.775 -5.275 -5.209 1.00 89.81 83 GLY A O 1
ATOM 627 N N . ALA A 1 84 ? 9.963 -5.747 -5.332 1.00 90.25 84 ALA A N 1
ATOM 628 C CA . ALA A 1 84 ? 9.913 -6.881 -4.415 1.00 90.25 84 ALA A CA 1
ATOM 629 C C . ALA A 1 84 ? 9.457 -6.456 -3.011 1.00 90.25 84 ALA A C 1
ATOM 631 O O . ALA A 1 84 ? 8.654 -7.148 -2.388 1.00 90.25 84 ALA A O 1
ATOM 632 N N . SER A 1 85 ? 9.917 -5.298 -2.530 1.00 87.75 85 SER A N 1
ATOM 633 C CA . SER A 1 85 ? 9.482 -4.734 -1.247 1.00 87.75 85 SER A CA 1
ATOM 634 C C . SER A 1 85 ? 7.996 -4.378 -1.270 1.00 87.75 85 SER A C 1
ATOM 636 O O . SER A 1 85 ? 7.284 -4.742 -0.341 1.00 87.75 85 SER A O 1
ATOM 638 N N . ALA A 1 86 ? 7.508 -3.751 -2.346 1.00 87.44 86 ALA A N 1
ATOM 639 C CA . ALA A 1 86 ? 6.089 -3.449 -2.527 1.00 87.44 86 ALA A CA 1
ATOM 640 C C . ALA A 1 86 ? 5.239 -4.730 -2.526 1.00 87.44 86 ALA A C 1
ATOM 642 O O . ALA A 1 86 ? 4.251 -4.816 -1.805 1.00 87.44 86 ALA A O 1
ATOM 643 N N . ILE A 1 87 ? 5.666 -5.774 -3.246 1.00 88.62 87 ILE A N 1
ATOM 644 C CA . ILE A 1 87 ? 4.980 -7.074 -3.238 1.00 88.62 87 ILE A CA 1
ATOM 645 C C . ILE A 1 87 ? 4.930 -7.653 -1.825 1.00 88.62 87 ILE A C 1
ATOM 647 O O . ILE A 1 87 ? 3.871 -8.068 -1.356 1.00 88.62 87 ILE A O 1
ATOM 651 N N . VAL A 1 88 ? 6.061 -7.666 -1.119 1.00 87.25 88 VAL A N 1
ATOM 652 C CA . VAL A 1 88 ? 6.129 -8.174 0.255 1.00 87.25 88 VAL A CA 1
ATOM 653 C C . VAL A 1 88 ? 5.217 -7.374 1.177 1.00 87.25 88 VAL A C 1
ATOM 655 O O . VAL A 1 88 ? 4.525 -7.968 1.996 1.00 87.25 88 VAL A O 1
ATOM 658 N N . MET A 1 89 ? 5.187 -6.051 1.064 1.00 84.19 89 MET A N 1
ATOM 659 C CA . MET A 1 89 ? 4.409 -5.184 1.948 1.00 84.19 89 MET A CA 1
ATOM 660 C C . MET A 1 89 ? 2.906 -5.253 1.695 1.00 84.19 89 MET A C 1
ATOM 662 O O . MET A 1 89 ? 2.146 -5.180 2.656 1.00 84.19 89 MET A O 1
ATOM 666 N N . GLU A 1 90 ? 2.491 -5.403 0.439 1.00 86.75 90 GLU A N 1
ATOM 667 C CA . GLU A 1 90 ? 1.081 -5.299 0.053 1.00 86.75 90 GLU A CA 1
ATOM 668 C C . GLU A 1 90 ? 0.392 -6.655 -0.129 1.00 86.75 90 GLU A C 1
ATOM 670 O O . GLU A 1 90 ? -0.834 -6.713 -0.061 1.00 86.75 90 GLU A O 1
ATOM 675 N N . SER A 1 91 ? 1.151 -7.743 -0.310 1.00 81.88 91 SER A N 1
ATOM 676 C CA . SER A 1 91 ? 0.598 -9.102 -0.419 1.00 81.88 91 SER A CA 1
ATOM 677 C C . SER A 1 91 ? -0.199 -9.513 0.816 1.00 81.88 91 SER A C 1
ATOM 679 O O . SER A 1 91 ? 0.148 -9.183 1.948 1.00 81.88 91 SER A O 1
ATOM 681 N N . ASP A 1 92 ? -1.244 -10.306 0.626 1.00 72.81 92 ASP A N 1
ATOM 682 C CA . ASP A 1 92 ? -1.894 -10.965 1.753 1.00 72.81 92 ASP A CA 1
ATOM 683 C C . ASP A 1 92 ? -1.044 -12.136 2.257 1.00 72.81 92 ASP A C 1
ATOM 685 O O . ASP A 1 92 ? -0.194 -12.680 1.542 1.00 72.81 92 ASP A O 1
ATOM 689 N N . ARG A 1 93 ? -1.250 -12.510 3.522 1.00 63.22 93 ARG A N 1
ATOM 690 C CA . ARG A 1 93 ? -0.482 -13.565 4.203 1.00 63.22 93 ARG A CA 1
ATOM 691 C C . ARG A 1 93 ? -0.492 -14.897 3.470 1.00 63.22 93 ARG A C 1
ATOM 693 O O . ARG A 1 93 ? 0.530 -15.575 3.418 1.00 63.22 93 ARG A O 1
ATOM 700 N N . GLU A 1 94 ? -1.633 -15.253 2.895 1.00 62.94 94 GLU A N 1
ATOM 701 C CA . GLU A 1 94 ? -1.812 -16.528 2.203 1.00 62.94 94 GLU A CA 1
ATOM 702 C C . GLU A 1 94 ? -1.126 -16.556 0.835 1.00 62.94 94 GLU A C 1
ATOM 704 O O . GLU A 1 94 ? -0.709 -17.613 0.365 1.00 62.94 94 GLU A O 1
ATOM 709 N N . ALA A 1 95 ? -0.953 -15.391 0.205 1.00 65.31 95 ALA A N 1
ATOM 710 C CA . ALA A 1 95 ? -0.398 -15.297 -1.138 1.00 65.31 95 ALA A CA 1
ATOM 711 C C . ALA A 1 95 ? 1.121 -15.539 -1.169 1.00 65.31 95 ALA A C 1
ATOM 713 O O . ALA A 1 95 ? 1.646 -16.031 -2.170 1.00 65.31 95 ALA A O 1
ATOM 714 N N . VAL A 1 96 ? 1.849 -15.192 -0.097 1.00 69.12 96 VAL A N 1
ATOM 715 C CA . VAL A 1 96 ? 3.318 -15.277 -0.055 1.00 69.12 96 VAL A CA 1
ATOM 716 C C . VAL A 1 96 ? 3.800 -15.866 1.286 1.00 69.12 96 VAL A C 1
ATOM 718 O O . VAL A 1 96 ? 3.916 -15.135 2.271 1.00 69.12 96 VAL A O 1
ATOM 721 N N . PRO A 1 97 ? 4.215 -17.151 1.329 1.00 68.12 97 PRO A N 1
ATOM 722 C CA . PRO A 1 97 ? 4.591 -17.858 2.567 1.00 68.12 97 PRO A CA 1
ATOM 723 C C . PRO A 1 97 ? 5.754 -17.232 3.355 1.00 68.12 97 PRO A C 1
ATOM 725 O O . PRO A 1 97 ? 5.925 -17.483 4.547 1.00 68.12 97 PRO A O 1
ATOM 728 N N . TYR A 1 98 ? 6.595 -16.437 2.686 1.00 75.94 98 TYR A N 1
ATOM 729 C CA . TYR A 1 98 ? 7.769 -15.788 3.278 1.00 75.94 98 TYR A CA 1
ATOM 730 C C . TYR A 1 98 ? 7.568 -14.297 3.573 1.00 75.94 98 TYR A C 1
ATOM 732 O O . TYR A 1 98 ? 8.474 -13.673 4.135 1.00 75.94 98 TYR A O 1
ATOM 740 N N . ALA A 1 99 ? 6.415 -13.718 3.220 1.00 74.06 99 ALA A N 1
ATOM 741 C CA . ALA A 1 99 ? 6.189 -12.283 3.369 1.00 74.06 99 ALA A CA 1
ATOM 742 C C . ALA A 1 99 ? 6.269 -11.843 4.832 1.00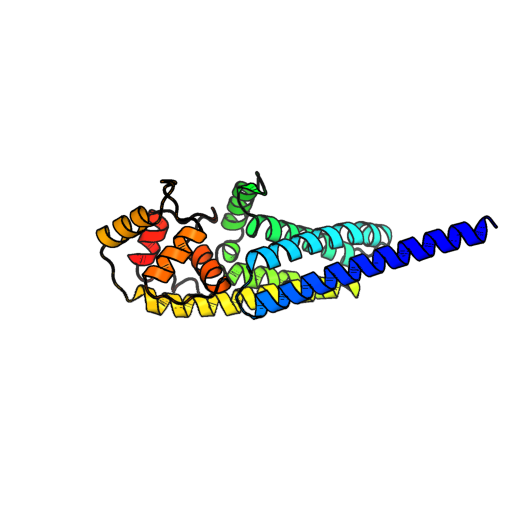 74.06 99 ALA A C 1
ATOM 744 O O . ALA A 1 99 ? 6.906 -10.835 5.111 1.00 74.06 99 ALA A O 1
ATOM 745 N N . ASP A 1 100 ? 5.753 -12.632 5.775 1.00 72.88 100 ASP A N 1
ATOM 746 C CA . ASP A 1 100 ? 5.773 -12.288 7.203 1.00 72.88 100 ASP A CA 1
ATOM 747 C C . ASP A 1 100 ? 7.203 -12.131 7.752 1.00 72.88 100 ASP A C 1
ATOM 749 O O . ASP A 1 100 ? 7.510 -11.172 8.465 1.00 72.88 100 ASP A O 1
ATOM 753 N N . LYS A 1 101 ? 8.125 -13.025 7.365 1.00 78.88 101 LYS A N 1
ATOM 754 C CA . LYS A 1 101 ? 9.541 -12.917 7.763 1.00 78.88 101 LYS A CA 1
ATOM 755 C C . LYS A 1 101 ? 10.201 -11.690 7.139 1.00 78.88 101 LYS A C 1
ATOM 757 O O . LYS A 1 101 ? 10.919 -10.963 7.826 1.00 78.88 101 LYS A O 1
ATOM 762 N N . LEU A 1 102 ? 9.961 -11.457 5.849 1.00 78.06 102 LEU A N 1
ATOM 763 C CA . LEU A 1 102 ? 10.552 -10.337 5.115 1.00 78.06 102 LEU A CA 1
ATOM 764 C C . LEU A 1 102 ? 10.009 -8.988 5.598 1.00 78.06 102 LEU A C 1
ATOM 766 O O . LEU A 1 102 ? 10.792 -8.058 5.774 1.00 78.06 102 LEU A O 1
ATOM 770 N N . ARG A 1 103 ? 8.713 -8.893 5.912 1.00 78.12 103 ARG A N 1
ATOM 771 C CA . ARG A 1 103 ? 8.112 -7.722 6.564 1.00 78.12 103 ARG A CA 1
ATOM 772 C C . ARG A 1 103 ? 8.724 -7.463 7.926 1.00 78.12 103 ARG A C 1
ATOM 774 O O . ARG A 1 103 ? 9.050 -6.320 8.215 1.00 78.12 103 ARG A O 1
ATOM 781 N N . GLY A 1 104 ? 8.945 -8.499 8.736 1.00 75.56 104 GLY A N 1
ATOM 782 C CA . GLY A 1 104 ? 9.619 -8.349 10.027 1.00 75.56 104 GLY A CA 1
ATOM 783 C C . GLY A 1 104 ? 11.026 -7.752 9.889 1.00 75.56 104 GLY A C 1
ATOM 784 O O . GLY A 1 104 ? 11.403 -6.854 10.643 1.00 75.56 104 GLY A O 1
ATOM 785 N N . ILE A 1 105 ? 11.787 -8.200 8.885 1.00 78.81 105 ILE A N 1
ATOM 786 C CA . ILE A 1 105 ? 13.126 -7.671 8.580 1.00 78.81 105 ILE A CA 1
ATOM 787 C C . ILE A 1 105 ? 13.042 -6.223 8.077 1.00 78.81 105 ILE A C 1
ATOM 789 O O . ILE A 1 105 ? 13.750 -5.356 8.593 1.00 78.81 105 ILE A O 1
ATOM 793 N N . LEU A 1 106 ? 12.162 -5.949 7.109 1.00 76.12 106 LEU A N 1
ATOM 794 C CA . LEU A 1 106 ? 11.950 -4.611 6.552 1.00 76.12 106 LEU A CA 1
ATOM 795 C C . LEU A 1 106 ? 11.492 -3.631 7.629 1.00 76.12 106 LEU A C 1
ATOM 797 O O . LEU A 1 106 ? 12.077 -2.566 7.769 1.00 76.12 106 LEU A O 1
ATOM 801 N N . GLY A 1 107 ? 10.526 -4.015 8.456 1.00 72.56 107 GLY A N 1
ATOM 802 C CA . GLY A 1 107 ? 10.035 -3.194 9.551 1.00 72.56 107 GLY A CA 1
ATOM 803 C C . GLY A 1 107 ? 11.098 -2.943 10.619 1.00 72.56 107 GLY A C 1
ATOM 804 O O . GLY A 1 107 ? 11.079 -1.890 11.248 1.00 72.56 107 GLY A O 1
ATOM 805 N N . LYS A 1 108 ? 12.022 -3.876 10.872 1.00 77.00 108 LYS A N 1
ATOM 806 C CA . LYS A 1 108 ? 13.120 -3.666 11.832 1.00 77.00 108 LYS A CA 1
ATOM 807 C C . LYS A 1 108 ? 14.204 -2.732 11.285 1.00 77.00 108 LYS A C 1
ATOM 809 O O . LYS A 1 108 ? 14.718 -1.911 12.037 1.00 77.00 108 LYS A O 1
ATOM 814 N N . ASN A 1 109 ? 14.544 -2.862 10.005 1.00 77.44 109 ASN A N 1
ATOM 815 C CA . ASN A 1 109 ? 15.652 -2.126 9.387 1.00 77.44 109 ASN A CA 1
ATOM 816 C C . ASN A 1 109 ? 15.225 -0.775 8.796 1.00 77.44 109 ASN A C 1
ATOM 818 O O . ASN A 1 109 ? 16.024 0.153 8.729 1.00 77.44 109 ASN A O 1
ATOM 822 N N . VAL A 1 110 ? 13.967 -0.659 8.378 1.00 73.50 110 VAL A N 1
ATOM 823 C CA . VAL A 1 110 ? 13.380 0.525 7.753 1.00 73.50 110 VAL A CA 1
ATOM 824 C C . VAL A 1 110 ? 12.096 0.856 8.508 1.00 73.50 110 VAL A C 1
ATOM 826 O O . VAL A 1 110 ? 10.991 0.554 8.069 1.00 73.50 110 VAL A O 1
ATOM 829 N N . GLY A 1 111 ? 12.237 1.480 9.681 1.00 72.06 111 GLY A N 1
ATOM 830 C CA . GLY A 1 111 ? 11.095 1.823 10.542 1.00 72.06 111 GLY A CA 1
ATOM 831 C C . GLY A 1 111 ? 10.020 2.661 9.835 1.00 72.06 111 GLY A C 1
ATOM 832 O O . GLY A 1 111 ? 8.840 2.532 10.145 1.00 72.06 111 GLY A O 1
ATOM 833 N N . LEU A 1 112 ? 10.417 3.433 8.817 1.00 76.00 112 LEU A N 1
ATOM 834 C CA . LEU A 1 112 ? 9.531 4.213 7.953 1.00 76.00 112 LEU A CA 1
ATOM 835 C C . LEU A 1 112 ? 8.471 3.342 7.247 1.00 76.00 112 LEU A C 1
ATOM 837 O O . LEU A 1 112 ? 7.331 3.754 7.099 1.00 76.00 112 LEU A O 1
ATOM 841 N N . VAL A 1 113 ? 8.805 2.109 6.866 1.00 77.12 113 VAL A N 1
ATOM 842 C CA . VAL A 1 113 ? 7.907 1.203 6.125 1.00 77.12 113 VAL A CA 1
ATOM 843 C C . VAL A 1 113 ? 6.738 0.687 6.982 1.00 77.12 113 VAL A C 1
ATOM 845 O O . VAL A 1 113 ? 5.725 0.218 6.455 1.00 77.12 113 VAL A O 1
ATOM 848 N N . ARG A 1 114 ? 6.838 0.808 8.312 1.00 73.94 114 ARG A N 1
ATOM 849 C CA . ARG A 1 114 ? 5.749 0.428 9.220 1.00 73.94 114 ARG A CA 1
ATOM 850 C C . ARG A 1 114 ? 4.565 1.378 9.126 1.00 73.94 114 ARG A C 1
ATOM 852 O O . ARG A 1 114 ? 3.430 0.940 9.249 1.00 73.94 114 ARG A O 1
ATOM 859 N N . THR A 1 115 ? 4.817 2.665 8.897 1.00 79.06 115 THR A N 1
ATOM 860 C CA . THR A 1 115 ? 3.753 3.667 8.844 1.00 79.06 115 THR A CA 1
ATOM 861 C C . THR A 1 115 ? 3.222 3.803 7.428 1.00 79.06 115 THR A C 1
ATOM 863 O O . THR A 1 115 ? 3.977 3.799 6.460 1.00 79.06 115 THR A O 1
ATOM 866 N N . VAL A 1 116 ? 1.910 3.984 7.293 1.00 78.62 116 VAL A N 1
ATOM 867 C CA . VAL A 1 116 ? 1.243 4.181 5.997 1.00 78.62 116 VAL A CA 1
ATOM 868 C C . VAL A 1 116 ? 1.878 5.327 5.195 1.00 78.62 116 VAL A C 1
ATOM 870 O O . VAL A 1 116 ? 2.204 5.163 4.019 1.00 78.62 116 VAL A O 1
ATOM 873 N N . THR A 1 117 ? 2.127 6.469 5.842 1.00 81.81 117 THR A N 1
ATOM 874 C CA . THR A 1 117 ? 2.785 7.629 5.220 1.00 81.81 117 THR A CA 1
ATOM 875 C C . THR A 1 117 ? 4.218 7.314 4.806 1.00 81.81 117 THR A C 1
ATOM 877 O O . THR A 1 117 ? 4.660 7.728 3.735 1.00 81.81 117 THR A O 1
ATOM 880 N N . GLY A 1 118 ? 4.943 6.545 5.617 1.00 84.81 118 GLY A N 1
ATOM 881 C CA . GLY A 1 118 ? 6.309 6.166 5.310 1.00 84.81 118 GLY A CA 1
ATOM 882 C C . GLY A 1 118 ? 6.425 5.150 4.169 1.00 84.81 118 GLY A C 1
ATOM 883 O O . GLY A 1 118 ? 7.363 5.249 3.379 1.00 84.81 118 GLY A O 1
ATOM 884 N N . ARG A 1 119 ? 5.434 4.263 3.982 1.00 85.12 119 ARG A N 1
ATOM 885 C CA . ARG A 1 119 ? 5.302 3.448 2.754 1.00 85.12 119 ARG A CA 1
ATOM 886 C C . ARG A 1 119 ? 5.128 4.332 1.520 1.00 85.12 119 ARG A C 1
ATOM 888 O O . ARG A 1 119 ? 5.823 4.143 0.526 1.00 85.12 119 ARG A O 1
ATOM 895 N N . GLY A 1 120 ? 4.260 5.341 1.610 1.00 87.25 120 GLY A N 1
ATOM 896 C CA . GLY A 1 120 ? 4.066 6.316 0.537 1.00 87.25 120 GLY A CA 1
ATOM 897 C C . GLY A 1 120 ? 5.344 7.089 0.198 1.00 87.25 120 GLY A C 1
ATOM 898 O O . GLY A 1 120 ? 5.708 7.200 -0.972 1.00 87.25 120 GLY A O 1
ATOM 899 N N . LEU A 1 121 ? 6.081 7.550 1.216 1.00 90.00 121 LEU A N 1
ATOM 900 C CA . LEU A 1 121 ? 7.369 8.224 1.032 1.00 90.00 121 LEU A CA 1
ATOM 901 C C . LEU A 1 121 ? 8.414 7.300 0.393 1.00 90.00 121 LEU A C 1
ATOM 903 O O . LEU A 1 121 ? 9.125 7.721 -0.520 1.00 90.00 121 LEU A O 1
ATOM 907 N N . PHE A 1 122 ? 8.478 6.040 0.828 1.00 88.50 122 PHE A N 1
ATOM 908 C CA . PHE A 1 122 ? 9.351 5.029 0.236 1.00 88.50 122 PHE A CA 1
ATOM 909 C C . PHE A 1 122 ? 9.064 4.847 -1.262 1.00 88.50 122 PHE A C 1
ATOM 911 O O . PHE A 1 122 ? 9.992 4.904 -2.070 1.00 88.50 122 PHE A O 1
ATOM 918 N N . TYR A 1 123 ? 7.789 4.723 -1.648 1.00 90.19 123 TYR A N 1
ATOM 919 C CA . TYR A 1 123 ? 7.395 4.628 -3.057 1.00 90.19 123 TYR A CA 1
ATOM 920 C C . TYR A 1 123 ? 7.735 5.895 -3.852 1.00 90.19 123 TYR A C 1
ATOM 922 O O . TYR A 1 123 ? 8.238 5.788 -4.968 1.00 90.19 123 TYR A O 1
ATOM 930 N N . CYS A 1 124 ? 7.550 7.091 -3.284 1.00 91.38 124 CYS A N 1
ATOM 931 C CA . CYS A 1 124 ? 7.920 8.349 -3.942 1.00 91.38 124 CYS A CA 1
ATOM 932 C C . CYS A 1 124 ? 9.429 8.459 -4.214 1.00 91.38 124 CYS A C 1
ATOM 934 O O . CYS A 1 124 ? 9.827 8.860 -5.308 1.00 91.38 124 CYS A O 1
ATOM 936 N N . VAL A 1 125 ? 10.268 8.103 -3.234 1.00 89.75 125 VAL A N 1
ATOM 937 C CA . VAL A 1 125 ? 11.736 8.136 -3.374 1.00 89.75 125 VAL A CA 1
ATOM 938 C C . VAL A 1 125 ? 12.211 7.093 -4.381 1.00 89.75 125 VAL A C 1
ATOM 940 O O . VAL A 1 125 ? 13.057 7.375 -5.226 1.00 89.75 125 VAL A O 1
ATOM 943 N N . ALA A 1 126 ? 11.647 5.891 -4.329 1.00 86.06 126 ALA A N 1
ATOM 944 C CA . ALA A 1 126 ? 11.976 4.853 -5.290 1.00 86.06 126 ALA A CA 1
ATOM 945 C C . ALA A 1 126 ? 11.577 5.238 -6.722 1.00 86.06 126 ALA A C 1
ATOM 947 O O . ALA A 1 126 ? 12.347 5.052 -7.665 1.00 86.06 126 ALA A O 1
ATOM 948 N N . ALA A 1 127 ? 10.390 5.824 -6.879 1.00 88.81 127 ALA A N 1
ATOM 949 C CA . ALA A 1 127 ? 9.896 6.268 -8.169 1.00 88.81 127 ALA A CA 1
ATOM 950 C C . ALA A 1 127 ? 10.722 7.420 -8.754 1.00 88.81 127 ALA A C 1
ATOM 952 O O . ALA A 1 127 ? 10.999 7.415 -9.951 1.00 88.81 127 ALA A O 1
ATOM 953 N N . SER A 1 128 ? 11.160 8.386 -7.937 1.00 89.62 128 SER A N 1
ATOM 954 C CA . SER A 1 128 ? 12.002 9.488 -8.420 1.00 89.62 128 SER A CA 1
ATOM 955 C C . SER A 1 128 ? 13.359 8.994 -8.927 1.00 89.62 128 SER A C 1
ATOM 957 O O . SER A 1 128 ? 13.833 9.468 -9.959 1.00 89.62 128 SER A O 1
ATOM 959 N N . LEU A 1 129 ? 13.940 7.988 -8.264 1.00 86.38 129 LEU A N 1
ATOM 960 C CA . LEU A 1 129 ? 15.167 7.342 -8.722 1.00 86.38 129 LEU A CA 1
ATOM 961 C C . LEU A 1 129 ? 14.959 6.632 -10.066 1.00 86.38 129 LEU A C 1
ATOM 963 O O . LEU A 1 129 ? 15.796 6.739 -10.958 1.00 86.38 129 LEU A O 1
ATOM 967 N N . GLN A 1 130 ? 13.826 5.956 -10.249 1.00 83.75 130 GLN A N 1
ATOM 968 C CA . GLN A 1 130 ? 13.525 5.271 -11.504 1.00 83.75 130 GLN A CA 1
ATOM 969 C C . GLN A 1 130 ? 13.223 6.224 -12.666 1.00 83.75 130 GLN A C 1
ATOM 971 O O . GLN A 1 130 ? 13.616 5.957 -13.801 1.00 83.75 130 GLN A O 1
ATOM 976 N N . LEU A 1 131 ? 12.591 7.366 -12.387 1.00 86.62 131 LEU A N 1
ATOM 977 C CA . LEU A 1 131 ? 12.374 8.433 -13.370 1.00 86.62 131 LEU A CA 1
ATOM 978 C C . LEU A 1 131 ? 13.684 9.072 -13.858 1.00 86.62 131 LEU A C 1
ATOM 980 O O . LEU A 1 131 ? 13.695 9.720 -14.901 1.00 86.62 131 LEU A O 1
ATOM 984 N N . SER A 1 132 ? 14.791 8.864 -13.139 1.00 84.06 132 SER A N 1
ATOM 985 C CA . SER A 1 132 ? 16.129 9.250 -13.591 1.00 84.06 132 SER A CA 1
ATOM 986 C C . SER A 1 132 ? 16.680 8.340 -14.699 1.00 84.06 132 SER A C 1
ATOM 988 O O . SER A 1 132 ? 17.750 8.633 -15.239 1.00 84.06 132 SER A O 1
ATOM 990 N N . SER A 1 133 ? 16.003 7.235 -15.032 1.00 73.88 133 SER A N 1
ATOM 991 C CA . SER A 1 133 ? 16.423 6.356 -16.123 1.00 73.88 133 SER A CA 1
ATOM 992 C C . SER A 1 133 ? 16.224 7.030 -17.489 1.00 73.88 133 SER A C 1
ATOM 994 O O . SER A 1 133 ? 15.277 7.784 -17.717 1.00 73.88 133 SER A O 1
ATOM 996 N N . THR A 1 134 ? 17.112 6.738 -18.438 1.00 63.09 134 THR A N 1
ATOM 997 C CA . THR A 1 134 ? 17.080 7.304 -19.798 1.00 63.09 134 THR A CA 1
ATOM 998 C C . THR A 1 134 ? 16.029 6.653 -20.707 1.00 63.09 134 THR A C 1
ATOM 1000 O O . THR A 1 134 ? 15.784 7.136 -21.813 1.00 63.09 134 THR A O 1
ATOM 1003 N N . THR A 1 135 ? 15.387 5.569 -20.264 1.00 69.12 135 THR A N 1
ATOM 1004 C CA . THR A 1 135 ? 14.460 4.773 -21.076 1.00 69.12 135 THR A CA 1
ATOM 1005 C C . THR A 1 135 ? 13.016 5.230 -20.875 1.00 69.12 135 THR A C 1
ATOM 1007 O O . THR A 1 135 ? 12.416 5.021 -19.824 1.00 69.12 135 THR A O 1
ATOM 1010 N N . VAL A 1 136 ? 12.402 5.770 -21.935 1.00 69.25 136 VAL A N 1
ATOM 1011 C CA . VAL A 1 136 ? 11.022 6.307 -21.916 1.00 69.25 136 VAL A CA 1
ATOM 1012 C C . VAL A 1 136 ? 9.990 5.286 -21.411 1.00 69.25 136 VAL A C 1
ATOM 1014 O O . VAL A 1 136 ? 9.041 5.651 -20.721 1.00 69.25 136 VAL A O 1
ATOM 1017 N N . ARG A 1 137 ? 10.188 3.993 -21.707 1.00 64.25 137 ARG A N 1
ATOM 1018 C CA . ARG A 1 137 ? 9.302 2.900 -21.266 1.00 64.25 137 ARG A CA 1
ATOM 1019 C C . ARG A 1 137 ? 9.306 2.718 -19.742 1.00 64.25 137 ARG A C 1
ATOM 1021 O O . ARG A 1 137 ? 8.243 2.533 -19.158 1.00 64.25 137 ARG A O 1
ATOM 1028 N N . SER A 1 138 ? 10.472 2.827 -19.106 1.00 69.38 138 SER A N 1
ATOM 1029 C CA . SER A 1 138 ? 10.635 2.692 -17.652 1.00 69.38 138 SER A CA 1
ATOM 1030 C C . SER A 1 138 ? 10.037 3.880 -16.892 1.00 69.38 138 SER A C 1
ATOM 1032 O O . SER A 1 138 ? 9.556 3.725 -15.769 1.00 69.38 138 SER A O 1
ATOM 1034 N N . ASN A 1 139 ? 9.965 5.052 -17.530 1.00 79.62 139 ASN A N 1
ATOM 1035 C CA . ASN A 1 139 ? 9.431 6.258 -16.899 1.00 79.62 139 ASN A CA 1
ATOM 1036 C C . ASN A 1 139 ? 7.915 6.190 -16.660 1.00 79.62 139 ASN A C 1
ATOM 1038 O O . ASN A 1 139 ? 7.441 6.730 -15.664 1.00 79.62 139 ASN A O 1
ATOM 1042 N N . ILE A 1 140 ? 7.150 5.481 -17.502 1.00 81.94 140 ILE A N 1
ATOM 1043 C CA . ILE A 1 140 ? 5.702 5.285 -17.288 1.00 81.94 140 ILE A CA 1
ATOM 1044 C C . ILE A 1 140 ? 5.447 4.576 -15.951 1.00 81.94 140 ILE A C 1
ATOM 1046 O O . ILE A 1 140 ? 4.613 5.020 -15.164 1.00 81.94 140 ILE A O 1
ATOM 1050 N N . ILE A 1 141 ? 6.198 3.507 -15.672 1.00 81.81 141 ILE A N 1
ATOM 1051 C CA . ILE A 1 141 ? 6.091 2.756 -14.414 1.00 81.81 141 ILE A CA 1
ATOM 1052 C C . ILE A 1 141 ? 6.504 3.646 -13.240 1.00 81.81 141 ILE A C 1
ATOM 1054 O O . ILE A 1 141 ? 5.796 3.688 -12.235 1.00 81.81 141 ILE A O 1
ATOM 1058 N N . GLY A 1 142 ? 7.580 4.425 -13.397 1.00 85.75 142 GLY A N 1
ATOM 1059 C CA . GLY A 1 142 ? 8.003 5.417 -12.408 1.00 85.75 142 GLY A CA 1
ATOM 1060 C C . GLY A 1 142 ? 6.889 6.404 -12.043 1.00 85.75 142 GLY A C 1
ATOM 1061 O O . GLY A 1 142 ? 6.606 6.596 -10.863 1.00 85.75 142 GLY A O 1
ATOM 1062 N N . TYR A 1 143 ? 6.179 6.970 -13.024 1.00 88.81 143 TYR A N 1
ATOM 1063 C CA . TYR A 1 143 ? 5.054 7.875 -12.754 1.00 88.81 143 TYR A CA 1
ATOM 1064 C C . TYR A 1 143 ? 3.890 7.187 -12.028 1.00 88.81 143 TYR A C 1
ATOM 1066 O O . TYR A 1 143 ? 3.293 7.794 -11.139 1.00 88.81 143 TYR A O 1
ATOM 1074 N N . ILE A 1 144 ? 3.582 5.929 -12.363 1.00 86.56 144 ILE A N 1
ATOM 1075 C CA . ILE A 1 144 ? 2.530 5.153 -11.686 1.00 86.56 144 ILE A CA 1
ATOM 1076 C C . ILE A 1 144 ? 2.899 4.916 -10.217 1.00 86.56 144 ILE A C 1
ATOM 1078 O O . ILE A 1 144 ? 2.094 5.200 -9.330 1.00 86.56 144 ILE A O 1
ATOM 1082 N N . VAL A 1 145 ? 4.120 4.446 -9.945 1.00 87.50 145 VAL A N 1
ATOM 1083 C CA . VAL A 1 145 ? 4.598 4.199 -8.573 1.00 87.50 145 VAL A CA 1
ATOM 1084 C C . VAL A 1 145 ? 4.656 5.505 -7.775 1.00 87.50 145 VAL A C 1
ATOM 1086 O O . VAL A 1 145 ? 4.250 5.531 -6.613 1.00 87.50 145 VAL A O 1
ATOM 1089 N N . PHE A 1 146 ? 5.068 6.612 -8.403 1.00 90.75 146 PHE A N 1
ATOM 1090 C CA . PHE A 1 146 ? 5.050 7.934 -7.775 1.00 90.75 146 PHE A CA 1
ATOM 1091 C C . PHE A 1 146 ? 3.629 8.367 -7.396 1.00 90.75 146 PHE A C 1
ATOM 1093 O O . PHE A 1 146 ? 3.392 8.799 -6.270 1.00 90.75 146 PHE A O 1
ATOM 1100 N N . ALA A 1 147 ? 2.665 8.214 -8.311 1.00 89.50 147 ALA A N 1
ATOM 1101 C CA . ALA A 1 147 ? 1.267 8.549 -8.055 1.00 89.50 147 ALA A CA 1
ATOM 1102 C C . ALA A 1 147 ? 0.680 7.715 -6.905 1.00 89.50 147 ALA A C 1
ATOM 1104 O O . ALA A 1 147 ? -0.004 8.264 -6.042 1.00 89.50 147 ALA A O 1
ATOM 1105 N N . ILE A 1 148 ? 0.997 6.417 -6.845 1.00 88.44 148 ILE A N 1
ATOM 1106 C CA . ILE A 1 148 ? 0.616 5.542 -5.726 1.00 88.44 148 ILE A CA 1
ATOM 1107 C C . ILE A 1 148 ? 1.232 6.045 -4.416 1.00 88.44 148 ILE A C 1
ATOM 1109 O O . ILE A 1 148 ? 0.522 6.159 -3.418 1.00 88.44 148 ILE A O 1
ATOM 1113 N N . GLY A 1 149 ? 2.517 6.413 -4.415 1.00 88.88 149 GLY A N 1
ATOM 1114 C CA . GLY A 1 149 ? 3.183 6.981 -3.240 1.00 88.88 149 GLY A CA 1
ATOM 1115 C C . GLY A 1 149 ? 2.503 8.254 -2.725 1.00 88.88 149 GLY A C 1
ATOM 1116 O O . GLY A 1 149 ? 2.221 8.375 -1.530 1.00 88.88 149 GLY A O 1
ATOM 1117 N N . VAL A 1 150 ? 2.144 9.170 -3.631 1.00 90.31 150 VAL A N 1
ATOM 1118 C CA . VAL A 1 150 ? 1.389 10.388 -3.295 1.00 90.31 150 VAL A CA 1
ATOM 1119 C C . VAL A 1 150 ? 0.006 10.048 -2.735 1.00 90.31 150 VAL A C 1
ATOM 1121 O O . VAL A 1 150 ? -0.396 10.628 -1.725 1.00 90.31 150 VAL A O 1
ATOM 1124 N N . LEU A 1 151 ? -0.709 9.090 -3.335 1.00 87.25 151 LEU A N 1
ATOM 1125 C CA . LEU A 1 151 ? -2.015 8.646 -2.840 1.00 87.25 151 LEU A CA 1
ATOM 1126 C C . LEU A 1 151 ? -1.922 8.071 -1.420 1.00 87.25 151 LEU A C 1
ATOM 1128 O O . LEU A 1 151 ? -2.736 8.449 -0.580 1.00 87.25 151 LEU A O 1
ATOM 1132 N N . TYR A 1 152 ? -0.913 7.247 -1.115 1.00 85.94 152 TYR A N 1
ATOM 1133 C CA . TYR A 1 152 ? -0.674 6.737 0.246 1.00 85.94 152 TYR A CA 1
ATOM 1134 C C . TYR A 1 152 ? -0.502 7.873 1.262 1.00 85.94 152 TYR A C 1
ATOM 1136 O O . TYR A 1 152 ? -1.099 7.834 2.338 1.00 85.94 152 TYR A O 1
ATOM 1144 N N . ILE A 1 153 ? 0.276 8.906 0.922 1.00 87.56 153 ILE A N 1
ATOM 1145 C CA . ILE A 1 153 ? 0.518 10.055 1.809 1.00 87.56 153 ILE A CA 1
ATOM 1146 C C . ILE A 1 153 ? -0.768 10.867 2.017 1.00 87.56 153 ILE A C 1
ATOM 1148 O O . ILE A 1 153 ? -1.132 11.191 3.150 1.00 87.56 153 ILE A O 1
ATOM 1152 N N . VAL A 1 154 ? -1.473 11.205 0.933 1.00 86.62 154 VAL A N 1
ATOM 1153 C CA . VAL A 1 154 ? -2.685 12.037 0.995 1.00 86.62 154 VAL A CA 1
ATOM 1154 C C . VAL A 1 154 ? -3.797 11.316 1.747 1.00 86.62 154 VAL A C 1
ATOM 1156 O O . VAL A 1 154 ? -4.364 11.870 2.692 1.00 86.62 154 VAL A O 1
ATOM 1159 N N . LEU A 1 155 ? -4.084 10.073 1.366 1.00 83.88 155 LEU A N 1
ATOM 1160 C CA . LEU A 1 155 ? -5.149 9.292 1.980 1.00 83.88 155 LEU A CA 1
ATOM 1161 C C . LEU A 1 155 ? -4.790 8.878 3.409 1.00 83.88 155 LEU A C 1
ATOM 1163 O O . LEU A 1 155 ? -5.669 8.883 4.266 1.00 83.88 155 LEU A O 1
ATOM 1167 N N . GLY A 1 156 ? -3.513 8.617 3.708 1.00 83.06 156 GLY A N 1
ATOM 1168 C CA . GLY A 1 156 ? -3.045 8.376 5.075 1.00 83.06 156 GLY A CA 1
ATOM 1169 C C . GLY A 1 156 ? -3.322 9.575 5.984 1.00 83.06 156 GLY A C 1
ATOM 1170 O O . GLY A 1 156 ? -3.888 9.426 7.069 1.00 83.06 156 GLY A O 1
ATOM 1171 N N . ASN A 1 157 ? -3.040 10.790 5.503 1.00 83.62 157 ASN A N 1
ATOM 1172 C CA . ASN A 1 157 ? -3.350 12.025 6.227 1.00 83.62 157 ASN A CA 1
ATOM 1173 C C . ASN A 1 157 ? -4.863 12.260 6.383 1.00 83.62 157 ASN A C 1
ATOM 1175 O O . ASN A 1 157 ? -5.315 12.743 7.426 1.00 83.62 157 ASN A O 1
ATOM 1179 N N . MET A 1 158 ? -5.662 11.930 5.363 1.00 81.25 158 MET A N 1
ATOM 1180 C CA . MET A 1 158 ? -7.125 12.027 5.431 1.00 81.25 158 MET A CA 1
ATOM 1181 C C . MET A 1 158 ? -7.713 11.035 6.436 1.00 81.25 158 MET A C 1
ATOM 1183 O O . MET A 1 158 ? -8.506 11.435 7.294 1.00 81.25 158 MET A O 1
ATOM 1187 N N . ALA A 1 159 ? -7.275 9.776 6.377 1.00 79.62 159 ALA A N 1
ATOM 1188 C CA . ALA A 1 159 ? -7.641 8.741 7.330 1.00 79.62 159 ALA A CA 1
ATOM 1189 C C . ALA A 1 159 ? -7.296 9.205 8.749 1.00 79.62 159 ALA A C 1
ATOM 1191 O O . ALA A 1 159 ? -8.175 9.222 9.609 1.00 79.62 159 ALA A O 1
ATOM 1192 N N . HIS A 1 160 ? -6.074 9.701 8.984 1.00 78.31 160 HIS A N 1
ATOM 1193 C CA . HIS A 1 160 ? -5.634 10.190 10.296 1.00 78.31 160 HIS A CA 1
ATOM 1194 C C . HIS A 1 160 ? -6.512 11.326 10.858 1.00 78.31 160 HIS A C 1
ATOM 1196 O O . HIS A 1 160 ? -6.854 11.347 12.043 1.00 78.31 160 HIS A O 1
ATOM 1202 N N . LYS A 1 161 ? -6.959 12.262 10.011 1.00 79.31 161 LYS A N 1
ATOM 1203 C CA . LYS A 1 161 ? -7.902 13.311 10.438 1.00 79.31 161 LYS A CA 1
ATOM 1204 C C . LYS A 1 161 ? -9.257 12.731 10.850 1.00 79.31 161 LYS A C 1
ATOM 1206 O O . LYS A 1 161 ? -9.816 13.159 11.861 1.00 79.31 161 LYS A O 1
ATOM 1211 N N . LYS A 1 162 ? -9.776 11.745 10.109 1.00 76.88 162 LYS A N 1
ATOM 1212 C CA . LYS A 1 162 ? -11.014 11.036 10.479 1.00 76.88 162 LYS A CA 1
ATOM 1213 C C . LYS A 1 162 ? -10.834 10.230 11.773 1.00 76.88 162 LYS A C 1
ATOM 1215 O O . LYS A 1 162 ? -11.698 10.301 12.646 1.00 76.88 162 LYS A O 1
ATOM 1220 N N . PHE A 1 163 ? -9.688 9.570 11.952 1.00 74.56 163 PHE A N 1
ATOM 1221 C CA . PHE A 1 163 ? -9.306 8.859 13.179 1.00 74.56 163 PHE A CA 1
ATOM 1222 C C . PHE A 1 163 ? -9.373 9.728 14.420 1.00 74.56 163 PHE A C 1
ATOM 1224 O O . PHE A 1 163 ? -9.942 9.316 15.432 1.00 74.56 163 PHE A O 1
ATOM 1231 N N . LYS A 1 164 ? -8.802 10.934 14.343 1.00 74.31 164 LYS A N 1
ATOM 1232 C CA . LYS A 1 164 ? -8.760 11.856 15.478 1.00 74.31 164 LYS A CA 1
ATOM 1233 C C . LYS A 1 164 ? -10.164 12.188 15.987 1.00 74.31 164 LYS A C 1
ATOM 1235 O O . LYS A 1 164 ? -10.375 12.284 17.191 1.00 74.31 164 LYS A O 1
ATOM 1240 N N . ASN A 1 165 ? -11.138 12.292 15.085 1.00 75.75 165 ASN A N 1
ATOM 1241 C CA . ASN A 1 165 ? -12.525 12.573 15.451 1.00 75.75 165 ASN A CA 1
ATOM 1242 C C . ASN A 1 165 ? -13.224 11.367 16.096 1.00 75.75 165 ASN A C 1
ATOM 1244 O O . ASN A 1 165 ? -14.034 11.549 17.002 1.00 75.75 165 ASN A O 1
ATOM 1248 N N . ILE A 1 166 ? -12.906 10.145 15.661 1.00 75.31 166 ILE A N 1
ATOM 1249 C CA . ILE A 1 166 ? -13.510 8.913 16.195 1.00 75.31 166 ILE A CA 1
ATOM 1250 C C . ILE A 1 166 ? -12.943 8.591 17.577 1.00 75.31 166 ILE A C 1
ATOM 1252 O O . ILE A 1 166 ? -13.708 8.276 18.485 1.00 75.31 166 ILE A O 1
ATOM 1256 N N . ARG A 1 167 ? -11.626 8.746 17.764 1.00 68.62 167 ARG A N 1
ATOM 1257 C CA . ARG A 1 167 ? -10.928 8.464 19.031 1.00 68.62 167 ARG A CA 1
ATOM 1258 C C . ARG A 1 167 ? -11.392 9.352 20.192 1.00 68.62 167 ARG A C 1
ATOM 1260 O O . ARG A 1 167 ? -11.231 8.993 21.352 1.00 68.62 167 ARG A O 1
ATOM 1267 N N . ASN A 1 168 ? -12.020 10.491 19.899 1.00 67.31 168 ASN A N 1
ATOM 1268 C CA . ASN A 1 168 ? -12.653 11.327 20.922 1.00 67.31 168 ASN A CA 1
ATOM 1269 C C . ASN A 1 168 ? -13.859 10.641 21.596 1.00 67.31 168 ASN A C 1
ATOM 1271 O O . ASN A 1 168 ? -14.252 11.046 22.692 1.00 67.31 168 ASN A O 1
ATOM 1275 N N . LYS A 1 169 ? -14.431 9.590 20.989 1.00 69.50 169 LYS A N 1
ATOM 1276 C CA . LYS A 1 169 ? -15.403 8.712 21.650 1.00 69.50 169 LYS A CA 1
ATOM 1277 C C . LYS A 1 169 ? -14.642 7.810 22.630 1.00 69.50 169 LYS A C 1
ATOM 1279 O O . LYS A 1 169 ? -14.067 6.799 22.240 1.00 69.50 169 LYS A O 1
ATOM 1284 N N . LYS A 1 170 ? -14.617 8.183 23.912 1.00 67.69 170 LYS A N 1
ATOM 1285 C CA . LYS A 1 170 ? -13.997 7.355 24.956 1.00 67.69 170 LYS A CA 1
ATOM 1286 C C . LYS A 1 170 ? -14.853 6.122 25.227 1.00 67.69 170 LYS A C 1
ATOM 1288 O O . LYS A 1 170 ? -15.972 6.239 25.724 1.00 67.69 170 LYS A O 1
ATOM 1293 N N . PHE A 1 171 ? -14.297 4.951 24.944 1.00 78.88 171 PHE A N 1
ATOM 1294 C CA . PHE A 1 171 ? -14.847 3.666 25.359 1.00 78.88 171 PHE A CA 1
ATOM 1295 C C . PHE A 1 171 ? -14.094 3.158 26.589 1.00 78.88 171 PHE A C 1
ATOM 1297 O O . PHE A 1 171 ? -12.888 3.355 26.719 1.00 78.88 171 PHE A O 1
ATOM 1304 N N . SER A 1 172 ? -14.801 2.500 27.506 1.00 82.00 172 SER A N 1
ATOM 1305 C CA . SER A 1 172 ? -14.153 1.741 28.581 1.00 82.00 172 SER A CA 1
ATOM 1306 C C . SER A 1 172 ? -13.476 0.490 28.021 1.00 82.00 172 SER A C 1
ATOM 1308 O O . SER A 1 172 ? -13.929 -0.069 27.023 1.00 82.00 172 SER A O 1
ATOM 1310 N N . GLU A 1 173 ? -12.444 -0.014 28.700 1.00 82.62 173 GLU A N 1
ATOM 1311 C CA . GLU A 1 173 ? -11.737 -1.238 28.297 1.00 82.62 173 GLU A CA 1
ATOM 1312 C C . GLU A 1 173 ? -12.698 -2.416 28.054 1.00 82.62 173 GLU A C 1
ATOM 1314 O O . GLU A 1 173 ? -12.583 -3.135 27.063 1.00 82.62 173 GLU A O 1
ATOM 1319 N N . ARG A 1 174 ? -13.713 -2.566 28.916 1.00 85.31 174 ARG A N 1
ATOM 1320 C CA . ARG A 1 174 ? -14.743 -3.603 28.778 1.00 85.31 174 ARG A CA 1
ATOM 1321 C C . ARG A 1 174 ? -15.578 -3.431 27.509 1.00 85.31 174 ARG A C 1
ATOM 1323 O O . ARG A 1 174 ? -15.907 -4.420 26.867 1.00 85.31 174 ARG A O 1
ATOM 1330 N N . GLN A 1 175 ? -15.922 -2.197 27.139 1.00 85.62 175 GLN A N 1
ATOM 1331 C CA . GLN A 1 175 ? -16.646 -1.931 25.894 1.00 85.62 175 GLN A CA 1
ATOM 1332 C C . GLN A 1 175 ? -15.784 -2.253 24.675 1.00 85.62 175 GLN A C 1
ATOM 1334 O O . GLN A 1 175 ? -16.296 -2.858 23.743 1.00 85.62 175 GLN A O 1
ATOM 1339 N N . VAL A 1 176 ? -14.492 -1.913 24.704 1.00 85.31 176 VAL A N 1
ATOM 1340 C CA . VAL A 1 176 ? -13.553 -2.239 23.619 1.00 85.31 176 VAL A CA 1
ATOM 1341 C C . VAL A 1 176 ? -13.438 -3.754 23.434 1.00 85.31 176 VAL A C 1
ATOM 1343 O O . VAL A 1 176 ? -13.622 -4.230 22.317 1.00 85.31 176 VAL A O 1
ATOM 1346 N N . LYS A 1 177 ? -13.249 -4.520 24.521 1.00 87.44 177 LYS A N 1
ATOM 1347 C CA . LYS A 1 177 ? -13.205 -5.996 24.481 1.00 87.44 177 LYS A CA 1
ATOM 1348 C C . LYS A 1 177 ? -14.504 -6.610 23.964 1.00 87.44 177 LYS A C 1
ATOM 1350 O O . LYS A 1 177 ? -14.472 -7.465 23.089 1.00 87.44 177 LYS A O 1
ATOM 1355 N N . ASN A 1 178 ? -15.649 -6.152 24.472 1.00 88.88 178 ASN A N 1
ATOM 1356 C CA . ASN A 1 178 ? -16.953 -6.639 24.016 1.00 88.88 178 ASN A CA 1
ATOM 1357 C C . ASN A 1 178 ? -17.191 -6.331 22.536 1.00 88.88 178 ASN A C 1
ATOM 1359 O O . ASN A 1 178 ? -17.846 -7.101 21.845 1.00 88.88 178 ASN A O 1
ATOM 1363 N N . MET A 1 179 ? -16.705 -5.183 22.068 1.00 88.56 179 MET A N 1
ATOM 1364 C CA . MET A 1 179 ? -16.845 -4.788 20.679 1.00 88.56 179 MET A CA 1
ATOM 1365 C C . MET A 1 179 ? -15.946 -5.647 19.791 1.00 88.56 179 MET A C 1
ATOM 1367 O O . MET A 1 179 ? -16.448 -6.181 18.817 1.00 88.56 179 MET A O 1
ATOM 1371 N N . PHE A 1 180 ? -14.685 -5.872 20.173 1.00 88.38 180 PHE A N 1
ATOM 1372 C CA . PHE A 1 180 ? -13.785 -6.808 19.490 1.00 88.38 180 PHE A CA 1
ATOM 1373 C C . PHE A 1 180 ? -14.423 -8.200 19.351 1.00 88.38 180 PHE A C 1
ATOM 1375 O O . PHE A 1 180 ? -14.659 -8.657 18.239 1.00 88.38 180 PHE A O 1
ATOM 1382 N N . ALA A 1 181 ? -14.854 -8.795 20.469 1.00 89.12 181 ALA A N 1
ATOM 1383 C CA . ALA A 1 181 ? -15.483 -10.119 20.495 1.00 89.12 181 ALA A CA 1
ATOM 1384 C C . ALA A 1 181 ? -16.838 -10.196 19.763 1.00 89.12 181 ALA A C 1
ATOM 1386 O O . ALA A 1 181 ? -17.326 -11.281 19.471 1.00 89.12 181 ALA A O 1
ATOM 1387 N N . LYS A 1 182 ? -17.497 -9.058 19.498 1.00 90.06 182 LYS A N 1
ATOM 1388 C CA . LYS A 1 182 ? -18.743 -9.024 18.715 1.00 90.06 182 LYS A CA 1
ATOM 1389 C C . LYS A 1 182 ? -18.470 -9.201 17.217 1.00 90.06 182 LYS A C 1
ATOM 1391 O O . LYS A 1 182 ? -19.341 -9.724 16.521 1.00 90.06 182 LYS A O 1
ATOM 1396 N N . TYR A 1 183 ? -17.343 -8.691 16.715 1.00 89.12 183 TYR A N 1
ATOM 1397 C CA . TYR A 1 183 ? -17.043 -8.695 15.277 1.00 89.12 183 TYR A CA 1
ATOM 1398 C C . TYR A 1 183 ? -16.059 -9.766 14.851 1.00 89.12 183 TYR A C 1
ATOM 1400 O O . TYR A 1 183 ? -16.160 -10.137 13.692 1.00 89.12 183 TYR A O 1
ATOM 1408 N N . ASP A 1 184 ? -15.201 -10.248 15.751 1.00 88.12 184 ASP A N 1
ATOM 1409 C CA . ASP A 1 184 ? -14.387 -11.455 15.569 1.00 88.12 184 ASP A CA 1
ATOM 1410 C C . ASP A 1 184 ? -15.328 -12.671 15.515 1.00 88.12 184 ASP A C 1
ATOM 1412 O O . ASP A 1 184 ? -15.715 -13.241 16.540 1.00 88.12 184 ASP A O 1
ATOM 1416 N N . LYS A 1 185 ? -15.852 -12.961 14.319 1.00 80.81 185 LYS A N 1
ATOM 1417 C CA . LYS A 1 185 ? -16.914 -13.962 14.120 1.00 80.81 185 LYS A CA 1
ATOM 1418 C C . LYS A 1 185 ? -16.364 -15.372 14.049 1.00 80.81 185 LYS A C 1
ATOM 1420 O O . LYS A 1 185 ? -17.109 -16.321 14.310 1.00 80.81 185 LYS A O 1
ATOM 1425 N N . ASP A 1 186 ? -15.120 -15.497 13.616 1.00 82.56 186 ASP A N 1
ATOM 1426 C CA . ASP A 1 186 ? -14.428 -16.765 13.456 1.00 82.56 186 ASP A CA 1
ATOM 1427 C C . ASP A 1 186 ? -13.591 -17.149 14.688 1.00 82.56 186 ASP A C 1
ATOM 1429 O O . ASP A 1 186 ? -13.027 -18.245 14.713 1.00 82.56 186 ASP A O 1
ATOM 1433 N N . ASP A 1 187 ? -13.583 -16.303 15.728 1.00 81.25 187 ASP A N 1
ATOM 1434 C CA . ASP A 1 187 ? -12.817 -16.474 16.972 1.00 81.25 187 ASP A CA 1
ATOM 1435 C C . ASP A 1 187 ? -11.308 -16.614 16.687 1.00 81.25 187 ASP A C 1
ATOM 1437 O O . ASP A 1 187 ? -10.551 -17.292 17.398 1.00 81.25 187 ASP A O 1
ATOM 1441 N N . SER A 1 188 ? -10.851 -15.957 15.614 1.00 82.12 188 SER A N 1
ATOM 1442 C CA . SER A 1 188 ? -9.448 -15.931 15.197 1.00 82.12 188 SER A CA 1
ATOM 1443 C C . SER A 1 188 ? -8.565 -15.131 16.158 1.00 82.12 188 SER A C 1
ATOM 1445 O O . SER A 1 188 ? -7.330 -15.168 16.049 1.00 82.12 188 SER A O 1
ATOM 1447 N N . ASN A 1 189 ? -9.171 -14.437 17.132 1.00 85.50 189 ASN A N 1
ATOM 1448 C CA . ASN A 1 189 ? -8.528 -13.480 18.031 1.00 85.50 189 ASN A CA 1
ATOM 1449 C C . ASN A 1 189 ? -7.878 -12.313 17.272 1.00 85.50 189 ASN A C 1
ATOM 1451 O O . ASN A 1 189 ? -6.916 -11.687 17.749 1.00 85.50 189 ASN A O 1
ATOM 1455 N N . ARG A 1 190 ? -8.388 -12.026 16.073 1.00 87.88 190 ARG A N 1
ATOM 1456 C CA . ARG A 1 190 ? -7.963 -10.941 15.193 1.00 87.88 190 ARG A CA 1
ATOM 1457 C C . ARG A 1 190 ? -9.197 -10.372 14.513 1.00 87.88 190 ARG A C 1
ATOM 1459 O O . ARG A 1 190 ? -10.118 -11.100 14.205 1.00 87.88 190 ARG A O 1
ATOM 1466 N N . LEU A 1 191 ? -9.195 -9.071 14.261 1.00 88.12 191 LEU A N 1
ATOM 1467 C CA . LEU A 1 191 ? -10.170 -8.481 13.355 1.00 88.12 191 LEU A CA 1
ATOM 1468 C C . LEU A 1 191 ? -9.574 -8.470 11.960 1.00 88.12 191 LEU A C 1
ATOM 1470 O O . LEU A 1 191 ? -8.571 -7.784 11.722 1.00 88.12 191 LEU A O 1
ATOM 1474 N N . GLU A 1 192 ? -10.206 -9.208 11.058 1.00 88.31 192 GLU A N 1
ATOM 1475 C CA . GLU A 1 192 ? -9.907 -9.130 9.635 1.00 88.31 192 GLU A CA 1
ATOM 1476 C C . GLU A 1 192 ? -10.460 -7.832 9.029 1.00 88.31 192 GLU A C 1
ATOM 1478 O O . GLU A 1 192 ? -11.256 -7.103 9.634 1.00 88.31 192 GLU A O 1
ATOM 1483 N N . PHE A 1 193 ? -10.035 -7.504 7.807 1.00 86.06 193 PHE A N 1
ATOM 1484 C CA . PHE A 1 193 ? -10.404 -6.243 7.163 1.00 86.06 193 PHE A CA 1
ATOM 1485 C C . PHE A 1 193 ? -11.927 -6.061 7.038 1.00 86.06 193 PHE A C 1
ATOM 1487 O O . PHE A 1 193 ? -12.455 -4.977 7.296 1.00 86.06 193 PHE A O 1
ATOM 1494 N N . GLU A 1 194 ? -12.644 -7.125 6.690 1.00 87.00 194 GLU A N 1
ATOM 1495 C CA . GLU A 1 194 ? -14.097 -7.113 6.502 1.00 87.00 194 GLU A CA 1
ATOM 1496 C C . GLU A 1 194 ? -14.844 -6.9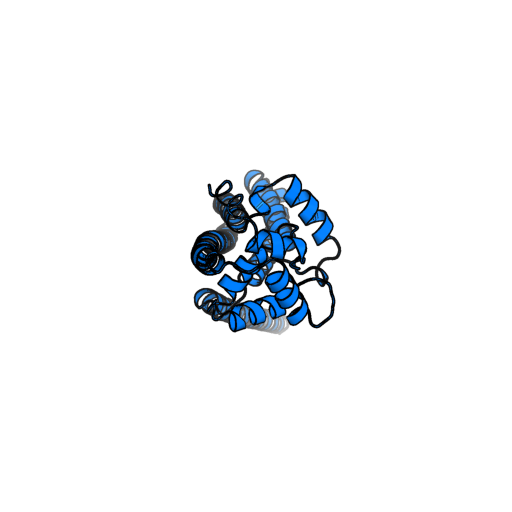29 7.828 1.00 87.00 194 GLU A C 1
ATOM 1498 O O . GLU A 1 194 ? -15.799 -6.150 7.918 1.00 87.00 194 GLU A O 1
ATOM 1503 N N . GLU A 1 195 ? -14.370 -7.579 8.889 1.00 89.56 195 GLU A N 1
ATOM 1504 C CA . GLU A 1 195 ? -14.897 -7.428 10.246 1.00 89.56 195 GLU A CA 1
ATOM 1505 C C . GLU A 1 195 ? -14.650 -6.014 10.780 1.00 89.56 195 GLU A C 1
ATOM 1507 O O . GLU A 1 195 ? -15.554 -5.385 11.343 1.00 89.56 195 GLU A O 1
ATOM 1512 N N . PHE A 1 196 ? -13.465 -5.459 10.514 1.00 89.06 196 PHE A N 1
ATOM 1513 C CA . PHE A 1 196 ? -13.132 -4.073 10.826 1.00 89.06 196 PHE A CA 1
ATOM 1514 C C . PHE A 1 196 ? -14.025 -3.074 10.070 1.00 89.06 196 PHE A C 1
ATOM 1516 O O . PHE A 1 196 ? -14.481 -2.082 10.649 1.00 89.06 196 PHE A O 1
ATO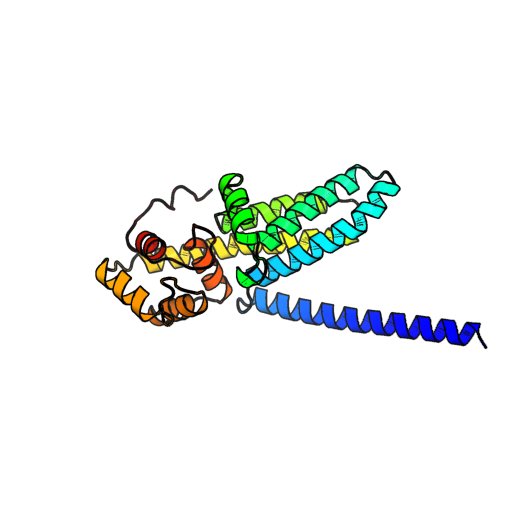M 1523 N N . GLN A 1 197 ? -14.335 -3.321 8.794 1.00 87.38 197 GLN A N 1
ATOM 1524 C CA . GLN A 1 197 ? -15.258 -2.470 8.036 1.00 87.38 197 GLN A CA 1
ATOM 1525 C C . GLN A 1 197 ? -16.676 -2.484 8.623 1.00 87.38 197 GLN A C 1
ATOM 1527 O O . GLN A 1 197 ? -17.303 -1.425 8.743 1.00 87.38 197 GLN A O 1
ATOM 1532 N N . LEU A 1 198 ? -17.174 -3.657 9.025 1.00 87.44 198 LEU A N 1
ATOM 1533 C CA . LEU A 1 198 ? -18.475 -3.786 9.688 1.00 87.44 198 LEU A CA 1
ATOM 1534 C C . LEU A 1 198 ? -18.495 -3.055 11.034 1.00 87.44 198 LEU A C 1
ATOM 1536 O O . LEU A 1 198 ? -19.426 -2.295 11.305 1.00 87.44 198 LEU A O 1
ATOM 1540 N N . LEU A 1 199 ? -17.438 -3.211 11.831 1.00 88.50 199 LEU A N 1
ATOM 1541 C CA . LEU A 1 199 ? -17.239 -2.486 13.083 1.00 88.50 199 LEU A CA 1
ATOM 1542 C C . LEU A 1 199 ? -17.319 -0.963 12.877 1.00 88.50 199 LEU A C 1
ATOM 1544 O O . LEU A 1 199 ? -18.045 -0.277 13.600 1.00 88.50 199 LEU A O 1
ATOM 1548 N N . MET A 1 200 ? -16.585 -0.418 11.901 1.00 86.44 200 MET A N 1
ATOM 1549 C CA . MET A 1 200 ? -16.580 1.027 11.629 1.00 86.44 200 MET A CA 1
ATOM 1550 C C . MET A 1 200 ? -17.957 1.535 11.183 1.00 86.44 200 MET A C 1
ATOM 1552 O O . MET A 1 200 ? -18.379 2.621 11.591 1.00 86.44 200 MET A O 1
ATOM 1556 N N . LYS A 1 201 ? -18.684 0.735 10.397 1.00 85.31 201 LYS A N 1
ATOM 1557 C CA . LYS A 1 201 ? -20.046 1.054 9.958 1.00 85.31 201 LYS A CA 1
ATOM 1558 C C . LYS A 1 201 ? -21.030 1.107 11.129 1.00 85.31 201 LYS A C 1
ATOM 1560 O O . LYS A 1 201 ? -21.808 2.056 11.213 1.00 85.31 201 LYS A O 1
ATOM 1565 N N . ASP A 1 202 ? -20.963 0.149 12.052 1.00 85.94 202 ASP A N 1
ATOM 1566 C CA . ASP A 1 202 ? -21.803 0.123 13.259 1.00 85.94 202 ASP A CA 1
ATOM 1567 C C . ASP A 1 202 ? -21.483 1.284 14.224 1.00 85.94 202 ASP A C 1
ATOM 1569 O O . ASP A 1 202 ? -22.344 1.717 14.990 1.00 85.94 202 ASP A O 1
ATOM 1573 N N . LEU A 1 203 ? -20.268 1.842 14.163 1.00 82.00 203 LEU A N 1
ATOM 1574 C CA . LEU A 1 203 ? -19.866 3.049 14.903 1.00 82.00 203 LEU A CA 1
ATOM 1575 C C . LEU A 1 203 ? -20.310 4.373 14.245 1.00 82.00 203 LEU A C 1
ATOM 1577 O O . LEU A 1 203 ? -19.933 5.454 14.728 1.00 82.00 203 LEU A O 1
ATOM 1581 N N . ASP A 1 204 ? -21.112 4.283 13.178 1.00 82.19 204 ASP A N 1
ATOM 1582 C CA . ASP A 1 204 ? -21.581 5.385 12.328 1.00 82.19 204 ASP A CA 1
ATOM 1583 C C . ASP A 1 204 ? -20.425 6.184 11.700 1.00 82.19 204 ASP A C 1
ATOM 1585 O O . ASP A 1 204 ? -20.466 7.407 11.545 1.00 82.19 204 ASP A O 1
ATOM 1589 N N . VAL A 1 205 ? -19.339 5.486 11.353 1.00 81.12 205 VAL A N 1
ATOM 1590 C CA . VAL A 1 205 ? -18.189 6.076 10.669 1.00 81.12 205 VAL A CA 1
ATOM 1591 C C . VAL A 1 205 ? -18.261 5.740 9.184 1.00 81.12 205 VAL A C 1
ATOM 1593 O O . VAL A 1 205 ? -18.068 4.601 8.765 1.00 81.12 205 VAL A O 1
ATOM 1596 N N . LYS A 1 206 ? -18.500 6.761 8.359 1.00 81.19 206 LYS A N 1
ATOM 1597 C CA . LYS A 1 206 ? -18.489 6.627 6.897 1.00 81.19 206 LYS A CA 1
ATOM 1598 C C . LYS A 1 206 ? -17.062 6.737 6.362 1.00 81.19 206 LYS A C 1
ATOM 1600 O O . LYS A 1 206 ? -16.483 7.828 6.308 1.00 81.19 206 LYS A O 1
ATOM 1605 N N . LEU A 1 207 ? -16.523 5.598 5.950 1.00 80.75 207 LEU A N 1
ATOM 1606 C CA . LEU A 1 207 ? -15.208 5.468 5.334 1.00 80.75 207 LEU A CA 1
ATOM 1607 C C . LEU A 1 207 ? -15.362 4.920 3.920 1.00 80.75 207 LEU A C 1
ATOM 1609 O O . LEU A 1 207 ? -16.211 4.068 3.661 1.00 80.75 207 LEU A O 1
ATOM 1613 N N . THR A 1 208 ? -14.542 5.430 3.011 1.00 85.00 208 THR A N 1
ATOM 1614 C CA . THR A 1 208 ? -14.301 4.776 1.719 1.00 85.00 208 THR A CA 1
ATOM 1615 C C . THR A 1 208 ? -13.471 3.508 1.924 1.00 85.00 208 THR A C 1
ATOM 1617 O O . THR A 1 208 ? -12.856 3.338 2.978 1.00 85.00 208 THR A O 1
ATOM 1620 N N . VAL A 1 209 ? -13.409 2.629 0.917 1.00 84.94 209 VAL A N 1
ATOM 1621 C CA . VAL A 1 209 ? -12.619 1.386 1.000 1.00 84.94 209 VAL A CA 1
ATOM 1622 C C . VAL A 1 209 ? -11.161 1.708 1.323 1.00 84.94 209 VAL A C 1
ATOM 1624 O O . VAL A 1 209 ? -10.587 1.128 2.236 1.00 84.94 209 VAL A O 1
ATOM 1627 N N . GLN A 1 210 ? -10.598 2.705 0.647 1.00 84.19 210 GLN A N 1
ATOM 1628 C CA . GLN A 1 210 ? -9.209 3.121 0.840 1.00 84.19 210 GLN A CA 1
ATOM 1629 C C . GLN A 1 210 ? -8.953 3.718 2.212 1.00 84.19 210 GLN A C 1
ATOM 1631 O O . GLN A 1 210 ? -7.934 3.431 2.832 1.00 84.19 210 GLN A O 1
ATOM 1636 N N . GLU A 1 211 ? -9.870 4.552 2.700 1.00 83.88 211 GLU A N 1
ATOM 1637 C CA . GLU A 1 211 ? -9.748 5.078 4.052 1.00 83.88 211 GLU A CA 1
ATOM 1638 C C . GLU A 1 211 ? -9.781 3.923 5.044 1.00 83.88 211 GLU A C 1
ATOM 1640 O O . GLU A 1 211 ? -8.855 3.817 5.834 1.00 83.88 211 GLU A O 1
ATOM 1645 N N . SER A 1 212 ? -10.755 3.011 4.954 1.00 86.44 212 SER A N 1
ATOM 1646 C CA . SER A 1 212 ? -10.805 1.819 5.805 1.00 86.44 212 SER A CA 1
ATOM 1647 C C . SER A 1 212 ? -9.518 0.999 5.752 1.00 86.44 212 SER A C 1
ATOM 1649 O O . SER A 1 212 ? -9.056 0.570 6.802 1.00 86.44 212 SER A O 1
ATOM 1651 N N . GLU A 1 213 ? -8.920 0.794 4.576 1.00 86.69 213 GLU A N 1
ATOM 1652 C CA . GLU A 1 213 ? -7.663 0.044 4.429 1.00 86.69 213 GLU A CA 1
ATOM 1653 C C . GLU A 1 213 ? -6.497 0.734 5.121 1.00 86.69 213 GLU A C 1
ATOM 1655 O O . GLU A 1 213 ? -5.744 0.107 5.860 1.00 86.69 213 GLU A O 1
ATOM 1660 N N . LEU A 1 214 ? -6.341 2.037 4.911 1.00 83.88 214 LEU A N 1
ATOM 1661 C CA . LEU A 1 214 ? -5.264 2.792 5.544 1.00 83.88 214 LEU A CA 1
ATOM 1662 C C . LEU A 1 214 ? -5.500 2.917 7.045 1.00 83.88 214 LEU A C 1
ATOM 1664 O O . LEU A 1 214 ? -4.542 2.942 7.817 1.00 83.88 214 LEU A O 1
ATOM 1668 N N . MET A 1 215 ? -6.769 2.948 7.462 1.00 84.25 215 MET A N 1
ATOM 1669 C CA . MET A 1 215 ? -7.124 2.865 8.864 1.00 84.25 215 MET A CA 1
ATOM 1670 C C . MET A 1 215 ? -6.691 1.530 9.460 1.00 84.25 215 MET A C 1
ATOM 1672 O O . MET A 1 215 ? -5.927 1.505 10.424 1.00 84.25 215 MET A O 1
ATOM 1676 N N . TYR A 1 216 ? -7.093 0.442 8.826 1.00 86.31 216 TYR A N 1
ATOM 1677 C CA . TYR A 1 216 ? -6.712 -0.906 9.207 1.00 86.31 216 TYR A CA 1
ATOM 1678 C C . TYR A 1 216 ? -5.186 -1.064 9.323 1.00 86.31 216 TYR A C 1
ATOM 1680 O O . TYR A 1 216 ? -4.681 -1.439 10.378 1.00 86.31 216 TYR A O 1
ATOM 1688 N N . LEU A 1 217 ? -4.442 -0.642 8.295 1.00 82.19 217 LEU A N 1
ATOM 1689 C CA . LEU A 1 217 ? -2.974 -0.682 8.262 1.00 82.19 217 LEU A CA 1
ATOM 1690 C C . LEU A 1 217 ? -2.296 0.186 9.329 1.00 82.19 217 LEU A C 1
ATOM 1692 O O . LEU A 1 217 ? -1.160 -0.086 9.704 1.00 82.19 217 LEU A O 1
ATOM 1696 N N . SER A 1 218 ? -2.939 1.263 9.784 1.00 80.75 218 SER A N 1
ATOM 1697 C CA . SER A 1 218 ? -2.370 2.120 10.831 1.00 80.75 218 SER A CA 1
ATOM 1698 C C . SER A 1 218 ? -2.540 1.552 12.243 1.00 80.75 218 SER A C 1
ATOM 1700 O O . SER A 1 218 ? -1.813 1.972 13.142 1.00 80.75 218 SER A O 1
ATOM 1702 N N . ILE A 1 219 ? -3.488 0.625 12.432 1.00 83.50 219 ILE A N 1
ATOM 1703 C CA . ILE A 1 219 ? -3.732 -0.075 13.702 1.00 83.50 219 ILE A CA 1
ATOM 1704 C C . ILE A 1 219 ? -2.922 -1.380 13.752 1.00 83.50 219 ILE A C 1
ATOM 1706 O O . ILE A 1 219 ? -2.384 -1.713 14.802 1.00 83.50 219 ILE A O 1
ATOM 1710 N N . ASP A 1 220 ? -2.804 -2.083 12.622 1.00 83.25 220 ASP A N 1
ATOM 1711 C CA . ASP A 1 220 ? -2.004 -3.307 12.436 1.00 83.25 220 ASP A CA 1
ATOM 1712 C C . ASP A 1 220 ? -0.492 -2.995 12.444 1.00 83.25 220 ASP A C 1
ATOM 1714 O O . ASP A 1 220 ? 0.1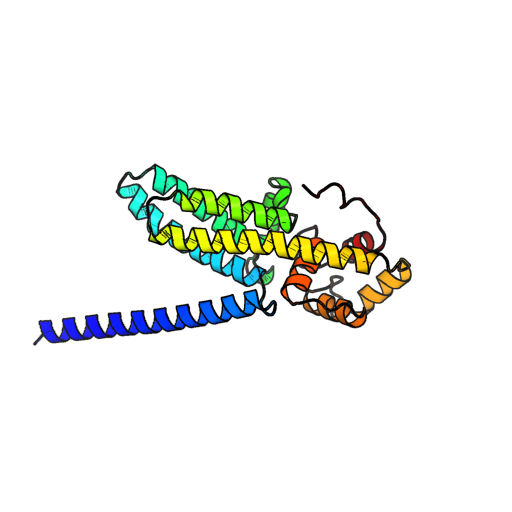99 -2.995 11.420 1.00 83.25 220 ASP A O 1
ATOM 1718 N N . THR A 1 221 ? 0.033 -2.656 13.622 1.00 72.56 221 THR A N 1
ATOM 1719 C CA . THR A 1 221 ? 1.417 -2.191 13.802 1.00 72.56 221 THR A CA 1
ATOM 1720 C C . THR A 1 221 ? 2.458 -3.284 13.578 1.00 72.56 221 THR A C 1
ATOM 1722 O O . THR A 1 221 ? 3.600 -2.984 13.204 1.00 72.56 221 THR A O 1
ATOM 1725 N N . ASP A 1 222 ? 2.083 -4.547 13.790 1.00 71.81 222 ASP A N 1
ATOM 1726 C CA . ASP A 1 222 ? 2.968 -5.691 13.583 1.00 71.81 222 ASP A CA 1
ATOM 1727 C C . ASP A 1 222 ? 2.994 -6.194 12.122 1.00 71.81 222 ASP A C 1
ATOM 1729 O O . ASP A 1 222 ? 3.777 -7.096 11.798 1.00 71.81 222 ASP A O 1
ATOM 1733 N N . MET A 1 223 ? 2.221 -5.551 11.232 1.00 71.38 223 MET A N 1
ATOM 1734 C CA . MET A 1 223 ? 2.123 -5.825 9.790 1.00 71.38 223 MET A CA 1
ATOM 1735 C C . MET A 1 223 ? 1.733 -7.273 9.464 1.00 71.38 223 MET A C 1
ATOM 1737 O O . MET A 1 223 ? 2.153 -7.845 8.442 1.00 71.38 223 MET A O 1
ATOM 1741 N N . LYS A 1 224 ? 0.947 -7.879 10.354 1.00 73.81 224 LYS A N 1
ATOM 1742 C CA . LYS A 1 224 ? 0.404 -9.225 10.199 1.00 73.81 224 LYS A CA 1
ATOM 1743 C C . LYS A 1 224 ? -0.947 -9.226 9.491 1.00 73.81 224 LYS A C 1
ATOM 1745 O O . LYS A 1 224 ? -1.532 -10.292 9.340 1.00 73.81 224 LYS A O 1
ATOM 1750 N N . HIS A 1 225 ? -1.422 -8.087 9.001 1.00 74.00 225 HIS A N 1
ATOM 1751 C CA . HIS A 1 225 ? -2.704 -7.965 8.317 1.00 74.00 225 HIS A CA 1
ATOM 1752 C C . HIS A 1 225 ? -3.860 -8.529 9.152 1.00 74.00 225 HIS A C 1
ATOM 1754 O O . HIS A 1 225 ? -4.746 -9.183 8.608 1.00 74.00 225 HIS A O 1
ATOM 1760 N N . GLY A 1 226 ? -3.857 -8.279 10.463 1.00 82.62 226 GLY A N 1
ATOM 1761 C CA . GLY A 1 226 ? -4.896 -8.754 11.376 1.00 82.62 226 GLY A CA 1
ATOM 1762 C C . GLY A 1 226 ? -4.784 -8.069 12.723 1.00 82.62 226 GLY A C 1
ATOM 1763 O O . GLY A 1 226 ? -3.879 -8.413 13.485 1.00 82.62 226 GLY A O 1
ATOM 1764 N N . ILE A 1 227 ? -5.727 -7.169 13.017 1.00 87.25 227 ILE A N 1
ATOM 1765 C CA . ILE A 1 227 ? -5.706 -6.342 14.228 1.00 87.25 227 ILE A CA 1
ATOM 1766 C C . ILE A 1 227 ? -5.959 -7.230 15.442 1.00 87.25 227 ILE A C 1
ATOM 1768 O O . ILE A 1 227 ? -7.048 -7.777 15.611 1.00 87.25 227 ILE A O 1
ATOM 1772 N N . THR A 1 228 ? -4.963 -7.356 16.308 1.00 89.12 228 THR A N 1
ATOM 1773 C CA . THR A 1 228 ? -5.096 -8.086 17.574 1.00 89.12 228 THR A CA 1
ATOM 1774 C C . THR A 1 228 ? -5.872 -7.278 18.615 1.00 89.12 228 THR A C 1
ATOM 1776 O O . THR A 1 228 ? -6.007 -6.056 18.510 1.00 89.12 228 THR A O 1
ATOM 1779 N N . LEU A 1 229 ? -6.370 -7.947 19.661 1.00 87.25 229 LEU A N 1
ATOM 1780 C CA . LEU A 1 229 ? -7.048 -7.262 20.764 1.00 87.25 229 LEU A CA 1
ATOM 1781 C C . LEU A 1 229 ? -6.153 -6.189 21.401 1.00 87.25 229 LEU A C 1
ATOM 1783 O O . LEU A 1 229 ? -6.634 -5.094 21.680 1.00 87.25 229 LEU A O 1
ATOM 1787 N N . ASP A 1 230 ? -4.866 -6.482 21.584 1.00 87.00 230 ASP A N 1
ATOM 1788 C CA . ASP A 1 230 ? -3.903 -5.554 22.181 1.00 87.00 230 ASP A CA 1
ATOM 1789 C C . ASP A 1 230 ? -3.727 -4.295 21.319 1.00 87.00 230 ASP A C 1
ATOM 1791 O O . ASP A 1 230 ? -3.818 -3.181 21.835 1.00 87.00 230 ASP A O 1
ATOM 1795 N N . GLU A 1 231 ? -3.567 -4.452 20.000 1.00 87.06 231 GLU A N 1
ATOM 1796 C CA . GLU A 1 231 ? -3.483 -3.328 19.054 1.00 87.06 231 GLU A CA 1
ATOM 1797 C C . GLU A 1 231 ? -4.775 -2.507 19.045 1.00 87.06 231 GLU A C 1
ATOM 1799 O O . GLU A 1 231 ? -4.749 -1.274 19.067 1.00 87.06 231 GLU A O 1
ATOM 1804 N N . PHE A 1 232 ? -5.924 -3.184 19.082 1.00 87.38 232 PHE A N 1
ATOM 1805 C CA . PHE A 1 232 ? -7.227 -2.533 19.135 1.00 87.38 232 PHE A CA 1
ATOM 1806 C C . PHE A 1 232 ? -7.431 -1.740 20.435 1.00 87.38 232 PHE A C 1
ATOM 1808 O O . PHE A 1 232 ? -7.974 -0.628 20.431 1.00 87.38 232 PHE A O 1
ATOM 1815 N N . GLN A 1 233 ? -6.971 -2.288 21.559 1.00 86.31 233 GLN A N 1
ATOM 1816 C CA . GLN A 1 233 ? -7.007 -1.631 22.860 1.00 86.31 233 GLN A CA 1
ATOM 1817 C C . GLN A 1 233 ? -6.044 -0.453 22.932 1.00 86.31 233 GLN A C 1
ATOM 1819 O O . GLN A 1 233 ? -6.453 0.621 23.367 1.00 86.31 233 GLN A O 1
ATOM 1824 N N . GLU A 1 234 ? -4.797 -0.612 22.492 1.00 83.00 234 GLU A N 1
ATOM 1825 C CA . GLU A 1 234 ? -3.819 0.476 22.426 1.00 83.00 234 GLU A CA 1
ATOM 1826 C C . GLU A 1 234 ? -4.368 1.645 21.604 1.00 83.00 234 GLU A C 1
ATOM 1828 O O . GLU A 1 234 ? -4.306 2.816 21.997 1.00 83.00 234 GLU A O 1
ATOM 1833 N N . PHE A 1 235 ? -4.993 1.317 20.485 1.00 80.56 235 PHE A N 1
ATOM 1834 C CA . PHE A 1 235 ? -5.597 2.287 19.608 1.00 80.56 235 PHE A CA 1
ATOM 1835 C C . PHE A 1 235 ? -6.733 3.089 20.284 1.00 80.56 235 PHE A C 1
ATOM 1837 O O . PHE A 1 235 ? -6.724 4.325 20.220 1.00 80.56 235 PHE A O 1
ATOM 1844 N N . TRP A 1 236 ? -7.660 2.449 21.006 1.00 79.12 236 TRP A N 1
ATOM 1845 C CA . TRP A 1 236 ? -8.788 3.126 21.683 1.00 79.12 236 TRP A CA 1
ATOM 1846 C C . TRP A 1 236 ? -8.508 3.691 23.075 1.00 79.12 236 TRP A C 1
ATOM 1848 O O . TRP A 1 236 ? -9.141 4.677 23.457 1.00 79.12 236 TRP A O 1
ATOM 1858 N N . LEU A 1 237 ? -7.592 3.099 23.834 1.00 76.69 237 LEU A N 1
ATOM 1859 C CA . LEU A 1 237 ? -7.385 3.429 25.245 1.00 76.69 237 LEU A CA 1
ATOM 1860 C C . LEU A 1 237 ? -6.190 4.354 25.467 1.00 76.69 237 LEU A C 1
ATOM 1862 O O . LEU A 1 237 ? -6.241 5.186 26.375 1.00 76.69 237 LEU A O 1
ATOM 1866 N N . ASN A 1 238 ? -5.146 4.272 24.638 1.00 69.69 238 ASN A N 1
ATOM 1867 C CA . ASN A 1 238 ? -4.017 5.190 24.760 1.00 69.69 238 ASN A CA 1
ATOM 1868 C C . ASN A 1 238 ? -4.321 6.522 24.056 1.00 69.69 238 ASN A C 1
ATOM 1870 O O . ASN A 1 238 ? -5.078 6.605 23.097 1.00 69.69 238 ASN A O 1
ATOM 1874 N N . SER A 1 239 ? -3.748 7.609 24.556 1.00 52.91 239 SER A N 1
ATOM 1875 C CA . SER A 1 239 ? -3.729 8.952 23.958 1.00 52.91 239 SER A CA 1
ATOM 1876 C C . SER A 1 239 ? -2.504 9.661 24.532 1.00 52.91 239 SER A C 1
ATOM 1878 O O . SER A 1 239 ? -2.372 9.629 25.753 1.00 52.91 239 SER A O 1
ATOM 1880 N N . PRO A 1 240 ? -1.657 10.389 23.786 1.00 48.81 240 PRO A N 1
ATOM 1881 C CA . PRO A 1 240 ? -1.140 10.259 22.426 1.00 48.81 240 PRO A CA 1
ATOM 1882 C C . PRO A 1 240 ? 0.347 9.812 22.458 1.00 48.81 240 PRO A C 1
ATOM 1884 O O . PRO A 1 240 ? 1.207 10.552 22.918 1.00 48.81 240 PRO A O 1
ATOM 1887 N N . ALA A 1 241 ? 0.687 8.631 21.936 1.00 39.19 241 ALA A N 1
ATOM 1888 C CA . ALA A 1 241 ? 2.087 8.289 21.601 1.00 39.19 241 ALA A CA 1
ATOM 1889 C C . ALA A 1 241 ? 2.324 8.203 20.079 1.00 39.19 241 ALA A C 1
ATOM 1891 O O . ALA A 1 241 ? 3.437 7.975 19.616 1.00 39.19 241 ALA A O 1
ATOM 1892 N N . LEU A 1 242 ? 1.267 8.417 19.286 1.00 43.31 242 LEU A N 1
ATOM 1893 C CA . LEU A 1 242 ? 1.323 8.428 17.822 1.00 43.31 242 LEU A CA 1
ATOM 1894 C C . LEU A 1 242 ? 1.464 9.846 17.241 1.00 43.31 242 LEU A C 1
ATOM 1896 O O . LEU A 1 242 ? 1.801 9.976 16.070 1.00 43.31 242 LEU A O 1
ATOM 1900 N N . ASP A 1 243 ? 1.306 10.897 18.058 1.00 43.44 243 ASP A N 1
ATOM 1901 C CA . ASP A 1 243 ? 1.597 12.286 17.657 1.00 43.44 243 ASP A CA 1
ATOM 1902 C C . ASP A 1 243 ? 3.118 12.545 17.534 1.00 43.44 243 ASP A C 1
ATOM 1904 O O . ASP A 1 243 ? 3.536 13.561 16.989 1.00 43.44 243 ASP A O 1
ATOM 1908 N N . THR A 1 244 ? 3.969 11.622 18.003 1.00 39.12 244 THR A N 1
ATOM 1909 C CA . THR A 1 244 ? 5.439 11.721 17.916 1.00 39.12 244 THR A CA 1
ATOM 1910 C C . THR A 1 244 ? 6.049 11.138 16.639 1.00 39.12 244 THR A C 1
ATOM 1912 O O . THR A 1 244 ? 7.258 11.254 16.456 1.00 39.12 244 THR A O 1
ATOM 1915 N N . PHE A 1 245 ? 5.253 10.545 15.741 1.00 38.97 245 PHE A N 1
ATOM 1916 C CA . PHE A 1 245 ? 5.757 9.959 14.486 1.00 38.97 245 PHE A CA 1
ATOM 1917 C C . PHE A 1 245 ? 5.239 10.640 13.212 1.00 38.97 245 PHE A C 1
ATOM 1919 O O . PHE A 1 245 ? 5.517 10.167 12.113 1.00 38.97 245 PHE A O 1
ATOM 1926 N N . THR A 1 246 ? 4.534 11.769 13.331 1.00 32.84 246 THR A N 1
ATOM 1927 C CA . THR A 1 246 ? 4.287 12.660 12.191 1.00 32.84 246 THR A CA 1
ATOM 1928 C C . THR A 1 246 ? 5.508 13.547 11.952 1.00 32.84 246 THR A C 1
ATOM 1930 O O . THR A 1 246 ? 5.632 14.612 12.560 1.00 32.84 246 THR A O 1
ATOM 1933 N N . VAL A 1 247 ? 6.390 13.102 11.056 1.00 34.62 247 VAL A N 1
ATOM 1934 C CA . VAL A 1 247 ? 7.171 13.983 10.174 1.00 34.62 247 VAL A CA 1
ATOM 1935 C C . VAL A 1 247 ? 6.840 13.594 8.744 1.00 34.62 247 VAL A C 1
ATOM 1937 O O . VAL A 1 247 ? 6.879 12.376 8.455 1.00 34.62 247 VAL A O 1
#

Foldseek 3Di:
DVVVVVVVVVVVVVVVVVVVVVVVVVVVVVQVVCVVVLADALLVLLLVLLVVQLVVLVVVLVVCVVVVVVLQNVLSVLSNVLSVLSNLLSPACVVDVCSLVVCQVCCVVPVLSLALLSVLVSLLVNLVSQCPHPDPVSNVSSVSSNVSSVCSNVLLVVLVVLLVVLLVPADDLVRLVVLQVVLVPVVPQWQALVSQVVSCVVSVHDHRSHSSVSNQSRLPSSSNRTRHSVSSCCSNPDPDPPVVPDD

InterPro domains:
  IPR002048 EF-hand domain [PF13499] (174-236)
  IPR002048 EF-hand domain [PS50222] (171-206)
  IPR002048 EF-hand domain [SM00054] (175-203)
  IPR002048 EF-hand domain [cd00051] (175-236)
  IPR011992 EF-hand domain pair [SSF47473] (162-240)
  IPR013714 Golgi apparatus membrane protein TVP15 [PF08507] (41-165)
  IPR013714 Golgi apparatus membrane protein TVP15 [PTHR28128] (41-169)
  IPR018247 EF-Hand 1, calcium-binding site [PS00018] (184-196)